Protein AF-U2FCX2-F1 (afdb_monomer)

InterPro domains:
  IPR027417 P-loop containing nucleoside triphosphate hydrolase [G3DSA:3.40.50.300] (175-239)
  IPR027417 P-loop containing nucleoside triphosphate hydrolase [SSF52540] (81-219)

Foldseek 3Di:
DPPPPVVVVVVVVVVVVVVLVVLLVVLVVVVVVLVVVVVPDDDDPVCVVVNPPVSVVSNVVSVVVNVVSVVVVVVVVVVVVVVVVVVVVVVVVVVVVVVVVVVVVVVVVVVVVVPVVPPPDDDDDDPQPPPNVVVVVVVVVVVVVPDDDDPPDDPLNVLVQLQVQCCPPVVDHDDSVVSSVVVVQVVPDVDDDDDDDPPNCPVVSVCSVCVSVVHHDDDDDDDPDDPDPCSVPNDDDPPD

Organism: NCBI:txid1033810

Secondary structure (DSSP, 8-state):
---SHHHHHHHHHHHHHHHHHHHHHHHHHHHHHHHHHHH---S-GGGTTTTTHHHHHHHHHHHHHHHHHHHHHHHHHHHHHHHHHHHHHHHHHHHHHHHHHHHHHHHHHHHHHHHTTSS-----S----TTHHHHHHHHHHHHHHT----TT--HHHHHHHHHHHHHHHH-----HHHHHHHHHHHHH-S------STTSSHHHHHHHHHHHTT-PPP-----S---SHHHHH----TT-

Mean predicted aligned error: 19.25 Å

Sequence (240 aa):
MTKKNGVNMNKKYYRVLILILLLILFSGGLLLTVFFYNVEDSDIDQLKLIKSETIYIIISLSFILLIFLLHILRILLKRKKYIKKQFKFVKKQLKKELKRKKRSLKKGIKIKEEKIEEESSVEEKTNTSRFFMLKEIDKKREELANIEFNDDITLKQMCEDFRNYAAQKLGLNYDIKVIRRFVCGLAVTKILILQGMSGTGKTSLAYAFGEFIDNPTVIVPVQPMWKERTDLIGYYNEFT

Structure (mmCIF, N/CA/C/O backbone):
data_AF-U2FCX2-F1
#
_entry.id   AF-U2FCX2-F1
#
loop_
_atom_site.group_PDB
_atom_site.id
_atom_site.type_symbol
_atom_site.label_atom_id
_atom_site.label_alt_id
_atom_site.label_comp_id
_atom_site.label_asym_id
_atom_site.label_entity_id
_atom_site.label_seq_id
_atom_site.pdbx_PDB_ins_code
_atom_site.Cartn_x
_atom_site.Cartn_y
_atom_site.Cartn_z
_atom_site.occupancy
_atom_site.B_iso_or_equiv
_atom_site.auth_seq_id
_atom_site.auth_comp_id
_atom_site.auth_asym_id
_atom_site.auth_atom_id
_atom_site.pdbx_PDB_model_num
ATOM 1 N N . MET A 1 1 ? -13.308 -3.067 -15.038 1.00 37.47 1 MET A N 1
ATOM 2 C CA . MET A 1 1 ? -12.769 -2.447 -16.277 1.00 37.47 1 MET A CA 1
ATOM 3 C C . MET A 1 1 ? -11.290 -2.823 -16.536 1.00 37.47 1 MET A C 1
ATOM 5 O O . MET A 1 1 ? -10.509 -2.003 -16.996 1.00 37.47 1 MET A O 1
ATOM 9 N N . THR A 1 2 ? -10.875 -4.079 -16.302 1.00 37.81 2 THR A N 1
ATOM 10 C CA . THR A 1 2 ? -9.445 -4.460 -16.151 1.00 37.81 2 THR A CA 1
ATOM 11 C C . THR A 1 2 ? -9.030 -5.704 -16.954 1.00 37.81 2 THR A C 1
ATOM 13 O O . THR A 1 2 ? -8.092 -6.410 -16.603 1.00 37.81 2 THR A O 1
ATOM 16 N N . LYS A 1 3 ? -9.673 -5.979 -18.097 1.00 37.53 3 LYS A N 1
ATOM 17 C CA . LYS A 1 3 ? -9.310 -7.122 -18.969 1.00 37.53 3 LYS A CA 1
ATOM 18 C C . LYS A 1 3 ? -8.186 -6.817 -19.981 1.00 37.53 3 LYS A C 1
ATOM 20 O O . LYS A 1 3 ? -7.839 -7.672 -20.792 1.00 37.53 3 LYS A O 1
ATOM 25 N N . LYS A 1 4 ? -7.616 -5.602 -19.975 1.00 37.34 4 LYS A N 1
ATOM 26 C CA . LYS A 1 4 ? -6.807 -5.081 -21.099 1.00 37.34 4 LYS A CA 1
ATOM 27 C C . LYS A 1 4 ? -5.297 -5.367 -21.019 1.00 37.34 4 LYS A C 1
ATOM 29 O O . LYS A 1 4 ? -4.642 -5.379 -22.058 1.00 37.34 4 LYS A O 1
ATOM 34 N N . ASN A 1 5 ? -4.736 -5.672 -19.844 1.00 41.09 5 ASN A N 1
ATOM 35 C CA . ASN A 1 5 ? -3.270 -5.672 -19.673 1.00 41.09 5 ASN A CA 1
ATOM 36 C C . ASN A 1 5 ? -2.584 -7.019 -19.977 1.00 41.09 5 ASN A C 1
ATOM 38 O O . ASN A 1 5 ? -1.477 -7.027 -20.515 1.00 41.09 5 ASN A O 1
ATOM 42 N N . GLY A 1 6 ? -3.253 -8.159 -19.760 1.00 39.00 6 GLY A N 1
ATOM 43 C CA . GLY A 1 6 ? -2.713 -9.481 -20.126 1.00 39.00 6 GLY A CA 1
ATOM 44 C C . GLY A 1 6 ? -2.683 -9.739 -21.640 1.00 39.00 6 GLY A C 1
ATOM 45 O O . GLY A 1 6 ? -1.772 -10.386 -22.156 1.00 39.00 6 GLY A O 1
ATOM 46 N N . VAL A 1 7 ? -3.639 -9.164 -22.379 1.00 42.31 7 VAL A N 1
ATOM 47 C CA . VAL A 1 7 ? -3.682 -9.223 -23.851 1.00 42.31 7 VAL A CA 1
ATOM 48 C C . VAL A 1 7 ? -2.566 -8.366 -24.464 1.00 42.31 7 VAL A C 1
ATOM 50 O O . VAL A 1 7 ? -2.010 -8.719 -25.505 1.00 42.31 7 VAL A O 1
ATOM 53 N N . ASN A 1 8 ? -2.178 -7.275 -23.797 1.00 45.44 8 ASN A N 1
ATOM 54 C CA . ASN A 1 8 ? -1.244 -6.292 -24.343 1.00 45.44 8 ASN A CA 1
ATOM 55 C C . ASN A 1 8 ? 0.204 -6.814 -24.430 1.00 45.44 8 ASN A C 1
ATOM 57 O O . ASN A 1 8 ? 0.913 -6.512 -25.388 1.00 45.44 8 ASN A O 1
ATOM 61 N N . MET A 1 9 ? 0.627 -7.675 -23.495 1.00 47.47 9 MET A N 1
ATOM 62 C CA . MET A 1 9 ? 1.965 -8.292 -23.508 1.00 47.47 9 MET A CA 1
ATOM 63 C C . MET A 1 9 ? 2.150 -9.280 -24.670 1.00 47.47 9 MET A C 1
ATOM 65 O O . MET A 1 9 ? 3.173 -9.244 -25.356 1.00 47.47 9 MET A O 1
ATOM 69 N N . ASN A 1 10 ? 1.139 -10.109 -24.956 1.00 56.31 10 ASN A N 1
ATOM 70 C CA . ASN A 1 10 ? 1.153 -10.994 -26.127 1.00 56.31 10 ASN A CA 1
ATOM 71 C C . ASN A 1 10 ? 1.099 -10.196 -27.436 1.00 56.31 10 ASN A C 1
ATOM 73 O O . ASN A 1 10 ? 1.782 -10.548 -28.397 1.00 56.31 10 ASN A O 1
ATOM 77 N N . LYS A 1 11 ? 0.349 -9.086 -27.459 1.00 59.28 11 LYS A N 1
ATOM 78 C CA . LYS A 1 11 ? 0.257 -8.191 -28.622 1.00 59.28 11 LYS A CA 1
ATOM 79 C C . LYS A 1 11 ? 1.592 -7.493 -28.908 1.00 59.28 11 LYS A C 1
ATOM 81 O O . LYS A 1 11 ? 2.007 -7.433 -30.061 1.00 59.28 11 LYS A O 1
ATOM 86 N N . LYS A 1 12 ? 2.302 -7.034 -27.868 1.00 64.75 12 LYS A N 1
ATOM 87 C CA . LYS A 1 12 ? 3.639 -6.424 -27.988 1.00 64.75 12 LYS A CA 1
ATOM 88 C C . LYS A 1 12 ? 4.666 -7.420 -28.530 1.00 64.75 12 LYS A C 1
ATOM 90 O O . LYS A 1 12 ? 5.426 -7.081 -29.427 1.00 64.75 12 LYS A O 1
ATOM 95 N N . TYR A 1 13 ? 4.641 -8.660 -28.050 1.00 66.50 13 TYR A N 1
ATOM 96 C CA . TYR A 1 13 ? 5.547 -9.705 -28.524 1.00 66.50 13 TYR A CA 1
ATOM 97 C C . TYR A 1 13 ? 5.269 -10.119 -29.978 1.00 66.50 13 TYR A C 1
ATOM 99 O O . TYR A 1 13 ? 6.201 -10.304 -30.753 1.00 66.50 13 TYR A O 1
ATOM 107 N N . TYR A 1 14 ? 3.995 -10.221 -30.370 1.00 68.75 14 TYR A N 1
ATOM 108 C CA . TYR A 1 14 ? 3.619 -10.551 -31.748 1.00 68.75 14 TYR A CA 1
ATOM 109 C C . TYR A 1 14 ? 4.024 -9.446 -32.733 1.00 68.75 14 TYR A C 1
ATOM 111 O O . TYR A 1 14 ? 4.537 -9.745 -33.804 1.00 68.75 14 TYR A O 1
ATOM 119 N N . ARG A 1 15 ? 3.904 -8.170 -32.332 1.00 71.31 15 ARG A N 1
ATOM 120 C CA . ARG A 1 15 ? 4.415 -7.025 -33.108 1.00 71.31 15 ARG A CA 1
ATOM 121 C C . ARG A 1 15 ? 5.926 -7.100 -33.328 1.00 71.31 15 ARG A C 1
ATOM 123 O O . ARG A 1 15 ? 6.383 -6.885 -34.442 1.00 71.31 15 ARG A O 1
ATOM 130 N N . VAL A 1 16 ? 6.687 -7.454 -32.291 1.00 73.69 16 VAL A N 1
ATOM 131 C CA . VAL A 1 16 ? 8.145 -7.635 -32.404 1.00 73.69 16 VAL A CA 1
ATOM 132 C C . VAL A 1 16 ? 8.486 -8.806 -33.332 1.00 73.69 16 VAL A C 1
ATOM 134 O O . VAL A 1 16 ? 9.396 -8.694 -34.143 1.00 73.69 16 VAL A O 1
ATOM 137 N N . LEU A 1 17 ? 7.737 -9.909 -33.267 1.00 74.38 17 LEU A N 1
ATOM 138 C CA . LEU A 1 17 ? 7.981 -11.081 -34.112 1.00 74.38 17 LEU A CA 1
ATOM 139 C C . LEU A 1 17 ? 7.643 -10.824 -35.591 1.00 74.38 17 LEU A C 1
ATOM 141 O O . LEU A 1 17 ? 8.379 -11.279 -36.459 1.00 74.38 17 L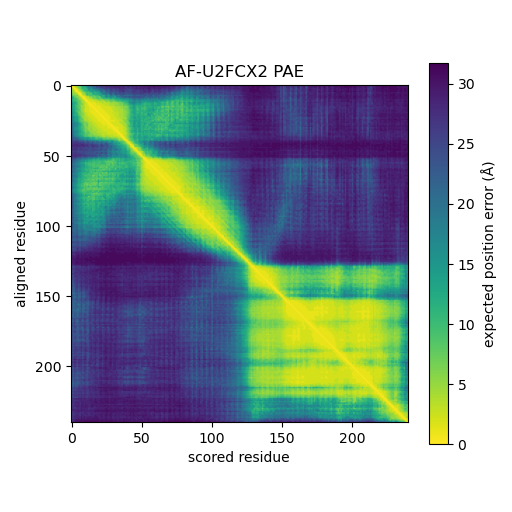EU A O 1
ATOM 145 N N . ILE A 1 18 ? 6.586 -10.052 -35.874 1.00 76.31 18 ILE A N 1
ATOM 146 C CA . ILE A 1 18 ? 6.253 -9.593 -37.232 1.00 76.31 18 ILE A CA 1
ATOM 147 C C . ILE A 1 18 ? 7.346 -8.670 -37.781 1.00 76.31 18 ILE A C 1
ATOM 149 O O . ILE A 1 18 ? 7.772 -8.858 -38.914 1.00 76.31 18 ILE A O 1
ATOM 153 N N . LEU A 1 19 ? 7.836 -7.711 -36.985 1.00 77.06 19 LEU A N 1
ATOM 154 C CA . LEU A 1 19 ? 8.912 -6.804 -37.410 1.00 77.06 19 LEU A CA 1
ATOM 155 C C . LEU A 1 19 ? 10.199 -7.560 -37.754 1.00 77.06 19 LEU A C 1
ATOM 157 O O . LEU A 1 19 ? 10.824 -7.285 -38.771 1.00 77.06 19 LEU A O 1
ATOM 161 N N . ILE A 1 20 ? 10.559 -8.552 -36.939 1.00 76.00 20 ILE A N 1
ATOM 162 C CA . ILE A 1 20 ? 11.706 -9.430 -37.197 1.00 76.00 20 ILE A CA 1
ATOM 163 C C . ILE A 1 20 ? 11.495 -10.214 -38.500 1.00 76.00 20 ILE A C 1
ATOM 165 O O . ILE A 1 20 ? 12.405 -10.283 -39.315 1.00 76.00 20 ILE A O 1
ATOM 169 N N . LEU A 1 21 ? 10.301 -10.763 -38.738 1.00 80.19 21 LEU A N 1
ATOM 170 C CA . LEU A 1 21 ? 9.999 -11.524 -39.955 1.00 80.19 21 LEU A CA 1
ATOM 171 C C . LEU A 1 21 ? 10.023 -10.648 -41.222 1.00 80.19 21 LEU A C 1
ATOM 173 O O . LEU A 1 21 ? 10.526 -11.085 -42.253 1.00 80.19 21 LEU A O 1
ATOM 177 N N . LEU A 1 22 ? 9.553 -9.400 -41.129 1.00 80.69 22 LEU A N 1
ATOM 178 C CA . LEU A 1 22 ? 9.657 -8.409 -42.206 1.00 80.69 22 LEU A CA 1
ATOM 179 C C . LEU A 1 22 ? 11.115 -8.049 -42.515 1.00 80.69 22 LEU A C 1
ATOM 181 O O . LEU A 1 22 ? 11.476 -7.952 -43.683 1.00 80.69 22 LEU A O 1
ATOM 185 N N . LEU A 1 23 ? 11.967 -7.919 -41.492 1.00 78.25 23 LEU A N 1
ATOM 186 C CA . LEU A 1 23 ? 13.400 -7.670 -41.676 1.00 78.25 23 LEU A CA 1
ATOM 187 C C . LEU A 1 23 ? 14.120 -8.853 -42.346 1.00 78.25 23 LEU A C 1
ATOM 189 O O . LEU A 1 23 ? 14.980 -8.623 -43.191 1.00 78.25 23 LEU A O 1
ATOM 193 N N . ILE A 1 24 ? 13.739 -10.104 -42.042 1.00 77.75 24 ILE A N 1
ATOM 194 C CA . ILE A 1 24 ? 14.251 -11.294 -42.758 1.00 77.75 24 ILE A CA 1
ATOM 195 C C . ILE A 1 24 ? 13.872 -11.231 -44.235 1.00 77.75 24 ILE A C 1
ATOM 197 O O . ILE A 1 24 ? 14.728 -11.426 -45.093 1.00 77.75 24 ILE A O 1
ATOM 201 N N . LEU A 1 25 ? 12.594 -10.975 -44.528 1.00 79.75 25 LEU A N 1
ATOM 202 C CA . LEU A 1 25 ? 12.085 -10.938 -45.900 1.00 79.75 25 LEU A CA 1
ATOM 203 C C . LEU A 1 25 ? 12.738 -9.816 -46.712 1.00 79.75 25 LEU A C 1
ATOM 205 O O . LEU A 1 25 ? 13.113 -10.037 -47.857 1.00 79.75 25 LEU A O 1
ATOM 209 N N . PHE A 1 26 ? 12.939 -8.645 -46.105 1.00 80.25 26 PHE A N 1
ATOM 210 C CA . PHE A 1 26 ? 13.619 -7.517 -46.738 1.00 80.25 26 PHE A CA 1
ATOM 211 C C . PHE A 1 26 ? 15.104 -7.813 -47.014 1.00 80.25 26 PHE A C 1
ATOM 213 O O . PHE A 1 26 ? 15.585 -7.589 -48.122 1.00 80.25 26 PHE A O 1
ATOM 220 N N . SER A 1 27 ? 15.813 -8.395 -46.040 1.00 76.25 27 SER A N 1
ATOM 221 C CA . SER A 1 27 ? 17.215 -8.819 -46.188 1.00 76.25 27 SER A CA 1
ATOM 222 C C . SER A 1 27 ? 17.383 -9.907 -47.258 1.00 76.25 27 SER A C 1
ATOM 224 O O . SER A 1 27 ? 18.340 -9.874 -48.030 1.00 76.25 27 SER A O 1
ATOM 226 N N . GLY A 1 28 ? 16.444 -10.857 -47.330 1.00 74.38 28 GLY A N 1
ATOM 227 C CA . GLY A 1 28 ? 16.412 -11.896 -48.362 1.00 74.38 28 GLY A CA 1
ATOM 228 C C . GLY A 1 28 ? 16.071 -11.349 -49.752 1.00 74.38 28 GLY A C 1
ATOM 229 O O . GLY A 1 28 ? 16.655 -11.789 -50.737 1.00 74.38 28 GLY A O 1
ATOM 230 N N . GLY A 1 29 ? 15.185 -10.351 -49.830 1.00 74.88 29 GLY A N 1
ATOM 231 C CA . GLY A 1 29 ? 14.852 -9.643 -51.068 1.00 74.88 29 GLY A CA 1
ATOM 232 C C . GLY A 1 29 ? 16.047 -8.894 -51.658 1.00 74.88 29 GLY A C 1
ATOM 233 O O . GLY A 1 29 ? 16.307 -9.026 -52.848 1.00 74.88 29 GLY A O 1
ATOM 234 N N . LEU A 1 30 ? 16.827 -8.199 -50.822 1.00 74.94 30 LEU A N 1
ATOM 235 C CA . LEU A 1 30 ? 18.074 -7.540 -51.241 1.00 74.94 30 LEU A CA 1
ATOM 236 C C . LEU A 1 30 ? 19.108 -8.532 -51.798 1.00 74.94 30 LEU A C 1
ATOM 238 O O . LEU A 1 30 ? 19.777 -8.250 -52.790 1.00 74.94 30 LEU A O 1
ATOM 242 N N . LEU A 1 31 ? 19.215 -9.717 -51.190 1.00 71.19 31 LEU A N 1
ATOM 243 C CA . LEU A 1 31 ? 20.063 -10.802 -51.696 1.00 71.19 31 LEU A CA 1
ATOM 244 C C . LEU A 1 31 ? 19.590 -11.311 -53.065 1.00 71.19 31 LEU A C 1
ATOM 246 O O . LEU A 1 31 ? 20.413 -11.525 -53.950 1.00 71.19 31 LEU A O 1
ATOM 250 N N . LEU A 1 32 ? 18.277 -11.458 -53.256 1.00 73.06 32 LEU A N 1
ATOM 251 C CA . LEU A 1 32 ? 17.676 -11.864 -54.529 1.00 73.06 32 LEU A CA 1
ATOM 252 C C . LEU A 1 32 ? 17.893 -10.824 -55.631 1.00 73.06 32 LEU A C 1
ATOM 254 O O . LEU A 1 32 ? 18.260 -11.196 -56.740 1.00 73.06 32 LEU A O 1
ATOM 258 N N . THR A 1 33 ? 17.728 -9.532 -55.338 1.00 70.75 33 THR A N 1
ATOM 259 C CA . THR A 1 33 ? 17.976 -8.466 -56.323 1.00 70.75 33 THR A CA 1
ATOM 260 C C . THR A 1 33 ? 19.439 -8.413 -56.745 1.00 70.75 33 THR A C 1
ATOM 262 O O . THR A 1 33 ? 19.726 -8.245 -57.923 1.00 70.75 33 THR A O 1
ATOM 265 N N . VAL A 1 34 ? 20.369 -8.619 -55.807 1.00 68.88 34 VAL A N 1
ATOM 266 C CA . VAL A 1 34 ? 21.802 -8.711 -56.119 1.00 68.88 34 VAL A CA 1
ATOM 267 C C . VAL A 1 34 ? 22.102 -9.971 -56.933 1.00 68.88 34 VAL A C 1
ATOM 269 O O . VAL A 1 34 ? 22.896 -9.919 -57.864 1.00 68.88 34 VAL A O 1
ATOM 272 N N . PHE A 1 35 ? 21.455 -11.098 -56.629 1.00 67.94 35 PHE A N 1
ATOM 273 C CA . PHE A 1 35 ? 21.615 -12.337 -57.388 1.00 67.94 35 PHE A CA 1
ATOM 274 C C . PHE A 1 35 ? 21.125 -12.196 -58.837 1.00 67.94 35 PHE A C 1
ATOM 276 O O . PHE A 1 35 ? 21.872 -12.517 -59.752 1.00 67.94 35 PHE A O 1
ATOM 283 N N . PHE A 1 36 ? 19.926 -11.647 -59.062 1.00 67.00 36 PHE A N 1
ATOM 284 C CA . PHE A 1 36 ? 19.407 -11.387 -60.412 1.00 67.00 36 PHE A CA 1
ATOM 285 C C . PHE A 1 36 ? 20.248 -10.357 -61.176 1.00 67.00 36 PHE A C 1
ATOM 287 O O . PHE A 1 36 ? 20.521 -10.559 -62.354 1.00 67.00 36 PHE A O 1
ATOM 294 N N . TYR A 1 37 ? 20.758 -9.323 -60.500 1.00 65.69 37 TYR A N 1
ATOM 295 C CA . TYR A 1 37 ? 21.680 -8.357 -61.108 1.00 65.69 37 TYR A CA 1
ATOM 296 C C . TYR A 1 37 ? 23.015 -8.984 -61.553 1.00 65.69 37 TYR A C 1
ATOM 298 O O . TYR A 1 37 ? 23.650 -8.477 -62.469 1.00 65.69 37 TYR A O 1
ATOM 306 N N . ASN A 1 38 ? 23.444 -10.090 -60.932 1.00 62.31 38 ASN A N 1
ATOM 307 C CA . ASN A 1 38 ? 24.609 -10.860 -61.386 1.00 62.31 38 ASN A CA 1
ATOM 308 C C . ASN A 1 38 ? 24.286 -11.827 -62.543 1.00 62.31 38 ASN A C 1
ATOM 310 O O . ASN A 1 38 ? 25.208 -12.300 -63.198 1.00 62.31 38 ASN A O 1
ATOM 314 N N . VAL A 1 39 ? 23.010 -12.155 -62.777 1.00 64.94 39 VAL A N 1
ATOM 315 C CA . VAL A 1 39 ? 22.565 -13.053 -63.861 1.00 64.94 39 VAL A CA 1
ATOM 316 C C . VAL A 1 39 ? 22.293 -12.279 -65.156 1.00 64.94 39 VAL A C 1
ATOM 318 O O . VAL A 1 39 ? 22.486 -12.817 -66.242 1.00 64.94 39 VAL A O 1
ATOM 321 N N . GLU A 1 40 ? 21.879 -11.018 -65.052 1.00 60.16 40 GLU A N 1
ATOM 322 C CA . GLU A 1 40 ? 21.491 -10.159 -66.175 1.00 60.16 40 GLU A CA 1
ATOM 323 C C . GLU A 1 40 ? 22.642 -9.215 -66.565 1.00 60.16 40 GLU A C 1
ATOM 325 O O . GLU A 1 40 ? 22.555 -7.993 -66.460 1.00 60.16 40 GLU A O 1
ATOM 330 N N . ASP A 1 41 ? 23.776 -9.800 -66.960 1.00 58.78 41 ASP A N 1
ATOM 331 C CA . ASP A 1 41 ? 24.909 -9.053 -67.511 1.00 58.78 41 ASP A CA 1
ATOM 332 C C . ASP A 1 41 ? 24.685 -8.836 -69.017 1.00 58.78 41 ASP A C 1
ATOM 334 O O . ASP A 1 41 ? 25.049 -9.663 -69.851 1.00 58.78 41 ASP A O 1
ATOM 338 N N . SER A 1 42 ? 24.051 -7.714 -69.365 1.00 53.41 42 SER A N 1
ATOM 339 C CA . SER A 1 42 ? 24.125 -7.132 -70.709 1.00 53.41 42 SER A CA 1
ATOM 340 C C . SER A 1 42 ? 24.376 -5.620 -70.614 1.00 53.41 42 SER A C 1
ATOM 342 O O . SER A 1 42 ? 23.483 -4.842 -70.280 1.00 53.41 42 SER A O 1
ATOM 344 N N . ASP A 1 43 ? 25.624 -5.243 -70.905 1.00 55.75 43 ASP A N 1
ATOM 345 C CA . ASP A 1 43 ? 26.061 -3.977 -71.513 1.00 55.75 43 ASP A CA 1
ATOM 346 C C . ASP A 1 43 ? 25.881 -2.646 -70.758 1.00 55.75 43 ASP A C 1
ATOM 348 O O . ASP A 1 43 ? 25.304 -1.698 -71.288 1.00 55.75 43 ASP A O 1
ATOM 352 N N . ILE A 1 44 ? 26.486 -2.489 -69.567 1.00 57.00 44 ILE A N 1
ATOM 353 C CA . ILE A 1 44 ? 26.813 -1.142 -69.037 1.00 57.00 44 ILE A CA 1
ATOM 354 C C . ILE A 1 44 ? 28.217 -1.122 -68.397 1.00 57.00 44 ILE A C 1
ATOM 356 O O . ILE A 1 44 ? 28.411 -1.535 -67.248 1.00 57.00 44 ILE A O 1
ATOM 360 N N . ASP A 1 45 ? 29.204 -0.604 -69.139 1.00 56.53 45 ASP A N 1
ATOM 361 C CA . ASP A 1 45 ? 30.642 -0.672 -68.817 1.00 56.53 45 ASP A CA 1
ATOM 362 C C . ASP A 1 45 ? 31.121 0.256 -67.682 1.00 56.53 45 ASP A C 1
ATOM 364 O O . ASP A 1 45 ? 32.132 -0.033 -67.043 1.00 56.53 45 ASP A O 1
ATOM 368 N N . GLN A 1 46 ? 30.399 1.328 -67.337 1.00 54.50 46 GLN A N 1
ATOM 369 C CA . GLN A 1 46 ? 30.857 2.284 -66.308 1.00 54.50 46 GLN A CA 1
ATOM 370 C C . GLN A 1 46 ? 30.696 1.792 -64.853 1.00 54.50 46 GLN A C 1
ATOM 372 O O . GLN A 1 46 ? 31.259 2.384 -63.936 1.00 54.50 46 GLN A O 1
ATOM 377 N N . LEU A 1 47 ? 29.982 0.684 -64.621 1.00 53.34 47 LEU A N 1
ATOM 378 C CA . LEU A 1 47 ? 29.790 0.088 -63.288 1.00 53.34 47 LEU A CA 1
ATOM 379 C C . LEU A 1 47 ? 30.693 -1.131 -63.014 1.00 53.34 47 LEU A C 1
ATOM 381 O O . LEU A 1 47 ? 30.716 -1.619 -61.885 1.00 53.34 47 LEU A O 1
ATOM 385 N N . LYS A 1 48 ? 31.460 -1.626 -63.999 1.00 53.50 48 LYS A N 1
ATOM 386 C CA . LYS A 1 48 ? 32.295 -2.847 -63.883 1.00 53.50 48 LYS A CA 1
ATOM 387 C C . LYS A 1 48 ? 33.355 -2.782 -62.778 1.00 53.50 48 LYS A C 1
ATOM 389 O O . LYS A 1 48 ? 33.654 -3.809 -62.177 1.00 53.50 48 LYS A O 1
ATOM 394 N N . LEU A 1 49 ? 33.876 -1.594 -62.463 1.00 47.78 49 LEU A N 1
ATOM 395 C CA . LEU A 1 49 ? 34.980 -1.439 -61.507 1.00 47.78 49 LEU A CA 1
ATOM 396 C C . LEU A 1 49 ? 34.550 -1.533 -60.028 1.00 47.78 49 LEU A C 1
ATOM 398 O O . LEU A 1 49 ? 35.350 -1.907 -59.180 1.00 47.78 49 LEU A O 1
ATOM 402 N N . ILE A 1 50 ? 33.287 -1.221 -59.710 1.00 55.53 50 ILE A N 1
ATOM 403 C CA . ILE A 1 50 ? 32.746 -1.265 -58.334 1.00 55.53 50 ILE A CA 1
ATOM 404 C C . ILE A 1 50 ? 32.093 -2.636 -58.043 1.00 55.53 50 ILE A C 1
ATOM 406 O O . ILE A 1 50 ? 31.880 -3.006 -56.888 1.00 55.53 50 ILE A O 1
ATOM 410 N N . LYS A 1 51 ? 31.805 -3.414 -59.096 1.00 60.38 51 LYS A N 1
ATOM 411 C CA . LYS A 1 51 ? 30.884 -4.563 -59.105 1.00 60.38 51 LYS A CA 1
ATOM 412 C C . LYS A 1 51 ? 31.388 -5.846 -58.428 1.00 60.38 51 LYS A C 1
ATOM 414 O O . LYS A 1 51 ? 30.557 -6.616 -57.983 1.00 60.38 51 LYS A O 1
ATOM 419 N N . SER A 1 52 ? 32.688 -6.124 -58.326 1.00 63.22 52 SER A N 1
ATOM 420 C CA . SER A 1 52 ? 33.129 -7.442 -57.820 1.00 63.22 52 SER A CA 1
ATOM 421 C C . SER A 1 52 ? 33.192 -7.492 -56.289 1.00 63.22 52 SER A C 1
ATOM 423 O O . SER A 1 52 ? 32.362 -8.120 -55.635 1.00 63.22 52 SER A O 1
ATOM 425 N N . GLU A 1 53 ? 34.146 -6.784 -55.685 1.00 68.56 53 GLU A N 1
ATOM 426 C CA . GLU A 1 53 ? 34.489 -6.996 -54.273 1.00 68.56 53 GLU A CA 1
ATOM 427 C C . GLU A 1 53 ? 33.425 -6.458 -53.307 1.00 68.56 53 GLU A C 1
ATOM 429 O O . GLU A 1 53 ? 33.128 -7.081 -52.285 1.00 68.56 53 GLU A O 1
ATOM 434 N N . THR A 1 54 ? 32.784 -5.335 -53.648 1.00 71.94 54 THR A N 1
ATOM 435 C CA . THR A 1 54 ? 31.751 -4.729 -52.792 1.00 71.94 54 THR A CA 1
ATOM 436 C C . THR A 1 54 ? 30.478 -5.576 -52.718 1.00 71.94 54 THR A C 1
ATOM 438 O O . THR A 1 54 ? 29.848 -5.650 -51.660 1.00 71.94 54 THR A O 1
ATOM 441 N N . ILE A 1 55 ? 30.137 -6.289 -53.796 1.00 71.94 55 ILE A N 1
ATOM 442 C CA . ILE A 1 55 ? 28.979 -7.186 -53.848 1.00 71.94 55 ILE A CA 1
ATOM 443 C C . ILE A 1 55 ? 29.172 -8.370 -52.895 1.00 71.94 55 ILE A C 1
ATOM 445 O O . ILE A 1 55 ? 28.270 -8.679 -52.111 1.00 71.94 55 ILE A O 1
ATOM 449 N N . TYR A 1 56 ? 30.359 -8.985 -52.877 1.00 74.75 56 TYR A N 1
ATOM 450 C CA . TYR A 1 56 ? 30.654 -10.082 -51.950 1.00 74.75 56 TYR A CA 1
ATOM 451 C C . TYR A 1 56 ? 30.600 -9.639 -50.482 1.00 74.75 56 TYR A C 1
ATOM 453 O O . TYR A 1 56 ? 30.095 -10.380 -49.633 1.00 74.75 56 TYR A O 1
ATOM 461 N N . ILE A 1 57 ? 31.044 -8.416 -50.176 1.00 77.81 57 ILE A N 1
ATOM 462 C CA . ILE A 1 57 ? 30.965 -7.851 -48.820 1.00 77.81 57 ILE A CA 1
ATOM 463 C C . ILE A 1 57 ? 29.503 -7.686 -48.385 1.00 77.81 57 ILE A C 1
ATOM 465 O O . ILE A 1 57 ? 29.143 -8.096 -47.281 1.00 77.81 57 ILE A O 1
ATOM 469 N N . ILE A 1 58 ? 28.639 -7.149 -49.252 1.00 76.94 58 ILE A N 1
ATOM 470 C CA . ILE A 1 58 ? 27.210 -6.946 -48.953 1.00 76.94 58 ILE A CA 1
ATOM 471 C C . ILE A 1 58 ? 26.491 -8.288 -48.748 1.00 76.94 58 ILE A C 1
ATOM 473 O O . ILE A 1 58 ? 25.707 -8.434 -47.805 1.00 76.94 58 ILE A O 1
ATOM 477 N N . ILE A 1 59 ? 26.791 -9.288 -49.582 1.00 76.50 59 ILE A N 1
ATOM 478 C CA . ILE A 1 59 ? 26.245 -10.648 -49.461 1.00 76.50 59 ILE A CA 1
ATOM 479 C C . ILE A 1 59 ? 26.654 -11.274 -48.123 1.00 76.50 59 ILE A C 1
ATOM 481 O O . ILE A 1 59 ? 25.800 -11.777 -47.388 1.00 76.50 59 ILE A O 1
ATOM 485 N N . SER A 1 60 ? 27.941 -11.193 -47.775 1.00 78.19 60 SER A N 1
ATOM 486 C CA . SER A 1 60 ? 28.474 -11.711 -46.511 1.00 78.19 60 SER A CA 1
ATOM 487 C C . SER A 1 60 ? 27.817 -11.039 -45.297 1.00 78.19 60 SER A C 1
ATOM 489 O O . SER A 1 60 ? 27.365 -11.716 -44.370 1.00 78.19 60 SER A O 1
ATOM 491 N N . LEU A 1 61 ? 27.658 -9.712 -45.329 1.00 81.56 61 LEU A N 1
ATOM 492 C CA . LEU A 1 61 ? 27.051 -8.944 -44.241 1.00 81.56 61 LEU A CA 1
ATOM 493 C C . LEU A 1 61 ? 25.560 -9.278 -44.048 1.00 81.56 61 LEU A C 1
ATOM 495 O O . LEU A 1 61 ? 25.096 -9.432 -42.916 1.00 81.56 61 LEU A O 1
ATOM 499 N N . SER A 1 62 ? 24.820 -9.452 -45.149 1.00 78.94 62 SER A N 1
ATOM 500 C CA . SER A 1 62 ? 23.411 -9.874 -45.139 1.00 78.94 62 SER A CA 1
ATOM 501 C C . SER A 1 62 ? 23.251 -11.293 -44.576 1.00 78.94 62 SER A C 1
ATOM 503 O O . SER A 1 62 ? 22.360 -11.562 -43.764 1.00 78.94 62 SER A O 1
ATOM 505 N N . PHE A 1 63 ? 24.175 -12.196 -44.913 1.00 80.25 63 PHE A N 1
ATOM 506 C CA . PHE A 1 63 ? 24.189 -13.558 -44.382 1.00 80.25 63 PHE A CA 1
ATOM 507 C C . PHE A 1 63 ? 24.477 -13.598 -42.869 1.00 80.25 63 PHE A C 1
ATOM 509 O O . PHE A 1 63 ? 23.793 -14.301 -42.119 1.00 80.25 63 PHE A O 1
ATOM 516 N N . ILE A 1 64 ? 25.427 -12.787 -42.389 1.00 84.31 64 ILE A N 1
ATOM 517 C CA . ILE A 1 64 ? 25.735 -12.640 -40.955 1.00 84.31 64 ILE A CA 1
ATOM 518 C C . ILE A 1 64 ? 24.521 -12.095 -40.188 1.00 84.31 64 ILE A C 1
ATOM 520 O O . ILE A 1 64 ? 24.167 -12.620 -39.125 1.00 84.31 64 ILE A O 1
ATOM 524 N N . LEU A 1 65 ? 23.840 -11.085 -40.741 1.00 80.81 65 LEU A N 1
ATOM 525 C CA . LEU A 1 65 ? 22.630 -10.511 -40.152 1.00 80.81 65 LEU A CA 1
ATOM 526 C C . LEU A 1 65 ? 21.509 -11.557 -40.028 1.00 80.81 65 LEU A C 1
ATOM 528 O O . LEU A 1 65 ? 20.851 -11.640 -38.987 1.00 80.81 65 LEU A O 1
ATOM 532 N N . LEU A 1 66 ? 21.330 -12.404 -41.047 1.00 81.88 66 LEU A N 1
ATOM 533 C CA . LEU A 1 66 ? 20.344 -13.485 -41.042 1.00 81.88 66 LEU A CA 1
ATOM 534 C C . LEU A 1 66 ? 20.613 -14.499 -39.918 1.00 81.88 66 LEU A C 1
ATOM 536 O O . LEU A 1 66 ? 19.699 -14.859 -39.168 1.00 81.88 66 LEU A O 1
ATOM 540 N N . ILE A 1 67 ? 21.869 -14.929 -39.755 1.00 85.19 67 ILE A N 1
ATOM 541 C CA . ILE A 1 67 ? 22.273 -15.862 -38.691 1.00 85.19 67 ILE A CA 1
ATOM 542 C C . ILE A 1 67 ? 22.003 -15.255 -37.309 1.00 85.19 67 ILE A C 1
ATOM 544 O O . ILE A 1 67 ? 21.437 -15.923 -36.433 1.00 85.19 67 ILE A O 1
ATOM 548 N N . PHE A 1 68 ? 22.363 -13.985 -37.111 1.00 84.94 68 PHE A N 1
ATOM 549 C CA . PHE A 1 68 ? 22.139 -13.271 -35.855 1.00 84.94 68 PHE A CA 1
ATOM 550 C C . PHE A 1 68 ? 20.647 -13.196 -35.501 1.00 84.94 68 PHE A C 1
ATOM 552 O O . PHE A 1 68 ? 20.235 -13.475 -34.369 1.00 84.94 68 PHE A O 1
ATOM 559 N N . LEU A 1 69 ? 19.807 -12.909 -36.492 1.00 80.88 69 LEU A N 1
ATOM 560 C CA . LEU A 1 69 ? 18.371 -12.798 -36.301 1.00 80.88 69 LEU A CA 1
ATOM 561 C C . LEU A 1 69 ? 17.710 -14.159 -35.995 1.00 80.88 69 LEU A C 1
ATOM 563 O O . LEU A 1 69 ? 16.842 -14.252 -35.118 1.00 80.88 69 LEU A O 1
ATOM 567 N N . LEU A 1 70 ? 18.176 -15.244 -36.628 1.00 84.31 70 LEU A N 1
ATOM 568 C CA . LEU A 1 70 ? 17.773 -16.618 -36.298 1.00 84.31 70 LEU A CA 1
ATOM 569 C C . LEU A 1 70 ? 18.172 -17.008 -34.865 1.00 84.31 70 LEU A C 1
ATOM 571 O O . LEU A 1 70 ? 17.416 -17.700 -34.170 1.00 84.31 70 LEU A O 1
ATOM 575 N N . HIS A 1 71 ? 19.331 -16.547 -34.389 1.00 88.12 71 HIS A N 1
ATOM 576 C CA . HIS A 1 71 ? 19.776 -16.769 -33.014 1.00 88.12 71 HIS A CA 1
ATOM 577 C C . HIS A 1 71 ? 18.848 -16.082 -31.998 1.00 88.12 71 HIS A C 1
ATOM 579 O O . HIS A 1 71 ? 18.380 -16.721 -31.048 1.00 88.12 71 HIS A O 1
ATOM 585 N N . ILE A 1 72 ? 18.494 -14.815 -32.240 1.00 80.75 72 ILE A N 1
ATOM 586 C CA . ILE A 1 72 ? 17.525 -14.069 -31.422 1.00 80.75 72 ILE A CA 1
ATOM 587 C C . ILE A 1 72 ? 16.168 -14.784 -31.404 1.00 80.75 72 ILE A C 1
ATOM 589 O O . ILE A 1 72 ? 15.574 -14.972 -30.336 1.00 80.75 72 ILE A O 1
ATOM 593 N N . LEU A 1 73 ? 15.696 -15.260 -32.560 1.00 82.06 73 LEU A N 1
ATOM 594 C CA . LEU A 1 73 ? 14.438 -15.997 -32.660 1.00 82.06 73 LEU A CA 1
ATOM 595 C C . LEU A 1 73 ? 14.459 -17.277 -31.803 1.00 82.06 73 LEU A C 1
ATOM 597 O O . LEU A 1 73 ? 13.502 -17.554 -31.073 1.00 82.06 73 LEU A O 1
ATOM 601 N N . ARG A 1 74 ? 15.569 -18.031 -31.810 1.00 84.25 74 ARG A N 1
ATOM 602 C CA . ARG A 1 74 ? 15.743 -19.221 -30.954 1.00 84.25 74 ARG A CA 1
ATOM 603 C C . ARG A 1 74 ? 15.650 -18.880 -29.464 1.00 84.25 74 ARG A C 1
ATOM 605 O O . ARG A 1 74 ? 14.974 -19.602 -28.724 1.00 84.25 74 ARG A O 1
ATOM 612 N N . ILE A 1 75 ? 16.283 -17.795 -29.013 1.00 82.06 75 ILE A N 1
ATOM 613 C CA . ILE A 1 75 ? 16.226 -17.341 -27.610 1.00 82.06 75 ILE A CA 1
ATOM 614 C C . ILE A 1 75 ? 14.786 -16.992 -27.214 1.00 82.06 75 ILE A C 1
ATOM 616 O O . ILE A 1 75 ? 14.278 -17.441 -26.180 1.00 82.06 75 ILE A O 1
ATOM 620 N N . LEU A 1 76 ? 14.095 -16.239 -28.067 1.00 80.12 76 LEU A N 1
ATOM 621 C CA . LEU A 1 76 ? 12.716 -15.814 -27.853 1.00 80.12 76 LEU A CA 1
ATOM 622 C C . LEU A 1 76 ? 11.756 -17.014 -27.739 1.00 80.12 76 LEU A C 1
ATOM 624 O O . LEU A 1 76 ? 10.937 -17.069 -26.812 1.00 80.12 76 LEU A O 1
ATOM 628 N N . LEU A 1 77 ? 11.908 -18.026 -28.598 1.00 79.44 77 LEU A N 1
ATOM 629 C CA . LEU A 1 77 ? 11.115 -19.259 -28.549 1.00 79.44 77 LEU A CA 1
ATOM 630 C C . LEU A 1 77 ? 11.409 -20.110 -27.301 1.00 79.44 77 LEU A C 1
ATOM 632 O O . LEU A 1 77 ? 10.477 -20.663 -26.703 1.00 79.44 77 LEU A O 1
ATOM 636 N N . LYS A 1 78 ? 12.675 -20.192 -26.858 1.00 80.75 78 LYS A N 1
ATOM 637 C CA . LYS A 1 78 ? 13.041 -20.859 -25.591 1.00 80.75 78 LYS A CA 1
ATOM 638 C C . LYS A 1 78 ? 12.345 -20.197 -24.400 1.00 80.75 78 LYS A C 1
ATOM 640 O O . LYS A 1 78 ? 11.736 -20.894 -23.584 1.00 80.75 78 LYS A O 1
ATOM 645 N N . ARG A 1 79 ? 12.338 -18.860 -24.346 1.00 75.94 79 ARG A N 1
ATOM 646 C CA . ARG A 1 79 ? 11.652 -18.090 -23.295 1.00 75.94 79 ARG A CA 1
ATOM 647 C C . ARG A 1 79 ? 10.148 -18.399 -23.247 1.00 75.94 79 ARG A C 1
ATOM 649 O O . ARG A 1 79 ? 9.601 -18.598 -22.163 1.00 75.94 79 ARG A O 1
ATOM 656 N N . LYS A 1 80 ? 9.486 -18.555 -24.403 1.00 73.00 80 LYS A N 1
ATOM 657 C CA . LYS A 1 80 ? 8.065 -18.958 -24.494 1.00 73.00 80 LYS A CA 1
ATOM 658 C C . LYS A 1 80 ? 7.805 -20.349 -23.902 1.00 73.00 80 LYS A C 1
ATOM 660 O O . LYS A 1 80 ? 6.839 -20.527 -23.156 1.00 73.00 80 LYS A O 1
ATOM 665 N N . LYS A 1 81 ? 8.658 -21.338 -24.204 1.00 74.38 81 LYS A N 1
ATOM 666 C CA . LYS A 1 81 ? 8.539 -22.699 -23.639 1.00 74.38 81 LYS A CA 1
ATOM 667 C C . LYS A 1 81 ? 8.690 -22.689 -22.114 1.00 74.38 81 LYS A C 1
ATOM 669 O O . LYS A 1 81 ? 7.916 -23.359 -21.430 1.00 74.38 81 LYS A O 1
ATOM 674 N N . TYR A 1 82 ? 9.622 -21.891 -21.592 1.00 74.56 82 TYR A N 1
ATOM 675 C CA . TYR A 1 82 ? 9.844 -21.747 -20.153 1.00 74.56 82 TYR A CA 1
ATOM 676 C C . TYR A 1 82 ? 8.611 -21.178 -19.432 1.00 74.56 82 TYR A C 1
ATOM 678 O O . TYR A 1 82 ? 8.116 -21.779 -18.478 1.00 74.56 82 TYR A O 1
ATOM 686 N N . ILE A 1 83 ? 8.039 -20.088 -19.957 1.00 71.06 83 ILE A N 1
ATOM 687 C CA . ILE A 1 83 ? 6.829 -19.458 -19.401 1.00 71.06 83 ILE A CA 1
ATOM 688 C C . ILE A 1 83 ? 5.637 -20.427 -19.433 1.00 71.06 83 ILE A C 1
ATOM 690 O O . ILE A 1 83 ? 4.920 -20.565 -18.443 1.00 71.06 83 ILE A O 1
ATOM 694 N N . LYS A 1 84 ? 5.443 -21.170 -20.533 1.00 72.06 84 LYS A N 1
ATOM 695 C CA . LYS A 1 84 ? 4.348 -22.151 -20.650 1.00 72.06 84 LYS A CA 1
ATOM 696 C C . LYS A 1 84 ? 4.477 -23.293 -19.629 1.00 72.06 84 LYS A C 1
ATOM 698 O O . LYS A 1 84 ? 3.463 -23.759 -19.107 1.00 72.06 84 LYS A O 1
ATOM 703 N N . LYS A 1 85 ? 5.706 -23.736 -19.328 1.00 74.19 85 LYS A N 1
ATOM 704 C CA . LYS A 1 85 ? 5.986 -24.779 -18.324 1.00 74.19 85 LYS A CA 1
ATOM 705 C C . LYS A 1 85 ? 5.680 -24.288 -16.904 1.00 74.19 85 LYS A C 1
ATOM 707 O O . LYS A 1 85 ? 4.966 -24.979 -16.180 1.00 74.19 85 LYS A O 1
ATOM 712 N N . GLN A 1 86 ? 6.140 -23.085 -16.559 1.00 76.75 86 GLN A N 1
ATOM 713 C CA . GLN A 1 86 ? 5.817 -22.394 -15.303 1.00 76.75 86 GLN A CA 1
ATOM 714 C C . GLN A 1 86 ? 4.296 -22.264 -15.106 1.00 76.75 86 GLN A C 1
ATOM 716 O O . GLN A 1 86 ? 3.753 -22.709 -14.097 1.00 76.75 86 GLN A O 1
ATOM 721 N N . PHE A 1 87 ? 3.574 -21.792 -16.126 1.00 70.38 87 PHE A N 1
ATOM 722 C CA . PHE A 1 87 ? 2.120 -21.615 -16.057 1.00 70.38 87 PHE A CA 1
ATOM 723 C C . PHE A 1 87 ? 1.354 -22.937 -15.850 1.00 70.38 87 PHE A C 1
ATOM 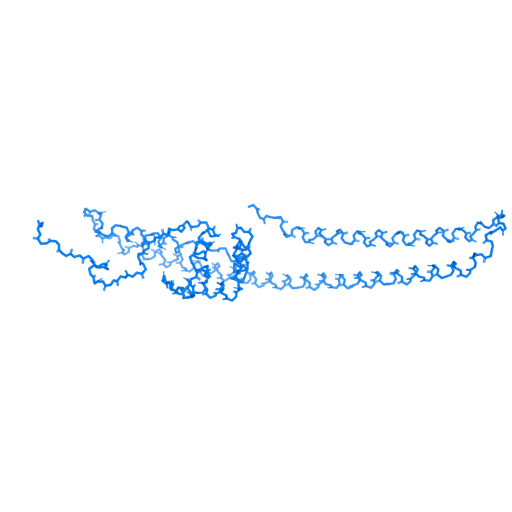725 O O . PHE A 1 87 ? 0.357 -22.988 -15.128 1.00 70.38 87 PHE A O 1
ATOM 732 N N . LYS A 1 88 ? 1.828 -24.044 -16.445 1.00 74.00 88 LYS A N 1
ATOM 733 C CA . LYS A 1 88 ? 1.231 -25.380 -16.262 1.00 74.00 88 LYS A CA 1
ATOM 734 C C . LYS A 1 88 ? 1.389 -25.888 -14.823 1.00 74.00 88 LYS A C 1
ATOM 736 O O . LYS A 1 88 ? 0.472 -26.531 -14.313 1.00 74.00 88 LYS A O 1
ATOM 741 N N . PHE A 1 89 ? 2.526 -25.605 -14.184 1.00 74.38 89 PHE A N 1
ATOM 742 C CA . PHE A 1 89 ? 2.795 -25.993 -12.797 1.00 74.38 89 PHE A CA 1
ATOM 743 C C . PHE A 1 89 ? 1.886 -25.240 -11.818 1.00 74.38 89 PHE A C 1
ATOM 745 O O . PHE A 1 89 ? 1.172 -25.874 -11.040 1.00 74.38 89 PHE A O 1
ATOM 752 N N . VAL A 1 90 ? 1.802 -23.914 -11.962 1.00 73.25 90 VAL A N 1
ATOM 753 C CA . VAL A 1 90 ? 0.922 -23.055 -11.151 1.00 73.25 90 VAL A CA 1
ATOM 754 C C . VAL A 1 90 ? -0.547 -23.471 -11.300 1.00 73.25 90 VAL A C 1
ATOM 756 O O . VAL A 1 90 ? -1.240 -23.692 -10.309 1.00 73.25 90 VAL A O 1
ATOM 759 N N . LYS A 1 91 ? -1.017 -23.718 -12.533 1.00 71.94 91 LYS A N 1
ATOM 760 C CA . LYS A 1 91 ? -2.396 -24.180 -12.786 1.00 71.94 91 LYS A CA 1
ATOM 761 C C . LYS A 1 91 ? -2.711 -25.524 -12.109 1.00 71.94 91 LYS A C 1
ATOM 763 O O . LYS A 1 91 ? -3.854 -25.766 -11.722 1.00 71.94 91 LYS A O 1
ATOM 768 N N . LYS A 1 92 ? -1.717 -26.411 -11.969 1.00 78.56 92 LYS A N 1
ATOM 769 C CA . LYS A 1 92 ? -1.868 -27.710 -11.290 1.00 78.56 92 LYS A CA 1
ATOM 770 C C . LYS A 1 92 ? -1.984 -27.541 -9.771 1.00 78.56 92 LYS A C 1
ATOM 772 O O . LYS A 1 92 ? -2.807 -28.228 -9.167 1.00 78.56 92 LYS A O 1
ATOM 777 N N . GLN A 1 93 ? -1.209 -26.634 -9.174 1.00 80.31 93 GLN A N 1
ATOM 778 C CA . GLN A 1 93 ? -1.300 -26.312 -7.744 1.00 80.31 93 GLN A CA 1
ATOM 779 C C . GLN A 1 93 ? -2.643 -25.654 -7.399 1.00 80.31 93 GLN A C 1
ATOM 781 O O . GLN A 1 93 ? -3.337 -26.147 -6.511 1.00 80.31 93 GLN A O 1
ATOM 786 N N . LEU A 1 94 ? -3.084 -24.674 -8.196 1.00 76.62 94 LEU A N 1
ATOM 787 C CA . LEU A 1 94 ? -4.364 -23.980 -8.007 1.00 76.62 94 LEU A CA 1
ATOM 788 C C . LEU A 1 94 ? -5.563 -24.948 -8.008 1.00 76.62 94 LEU A C 1
ATOM 790 O O . LEU A 1 94 ? -6.444 -24.890 -7.152 1.00 76.62 94 LEU A O 1
ATOM 794 N N . LYS A 1 95 ? -5.570 -25.927 -8.926 1.00 79.44 95 LYS A N 1
ATOM 795 C CA . LYS A 1 95 ? -6.615 -26.967 -8.975 1.00 79.44 95 LYS A CA 1
ATOM 796 C C . LYS A 1 95 ? -6.656 -27.835 -7.709 1.00 79.44 95 LYS A C 1
ATOM 798 O O . LYS A 1 95 ? -7.728 -28.303 -7.325 1.00 79.44 95 LYS A O 1
ATOM 803 N N . LYS A 1 96 ? -5.502 -28.086 -7.080 1.00 80.94 96 LYS A N 1
ATOM 804 C CA . LYS A 1 96 ? -5.390 -28.901 -5.860 1.00 80.94 96 LYS A CA 1
ATOM 805 C C . LYS A 1 96 ? -5.913 -28.140 -4.641 1.00 80.94 96 LYS A C 1
ATOM 807 O O . LYS A 1 96 ? -6.608 -28.737 -3.821 1.00 80.94 96 LYS A O 1
ATOM 812 N N . GLU A 1 97 ? -5.632 -26.844 -4.550 1.00 77.44 97 GLU A N 1
ATOM 813 C CA . GLU A 1 97 ? -6.116 -25.984 -3.463 1.00 77.44 97 GLU A CA 1
ATOM 814 C C . GLU A 1 97 ? -7.617 -25.717 -3.547 1.00 77.44 97 GLU A C 1
ATOM 816 O O . GLU A 1 97 ? -8.315 -25.907 -2.553 1.00 77.44 97 GLU A O 1
ATOM 821 N N . LEU A 1 98 ? -8.156 -25.444 -4.741 1.00 80.44 98 LEU A N 1
ATOM 822 C CA . LEU A 1 98 ? -9.604 -25.301 -4.939 1.00 80.44 98 LEU A CA 1
ATOM 823 C C . LEU A 1 98 ? -10.381 -26.550 -4.492 1.00 80.44 98 LEU A C 1
ATOM 825 O O . LEU A 1 98 ? -11.451 -26.450 -3.892 1.00 80.44 98 LEU A O 1
ATOM 829 N N . LYS A 1 99 ? -9.832 -27.749 -4.730 1.00 78.88 99 LYS A N 1
ATOM 830 C CA . LYS A 1 99 ? -10.441 -29.007 -4.269 1.00 78.88 99 LYS A CA 1
ATOM 831 C C . LYS A 1 99 ? -10.403 -29.155 -2.739 1.00 78.88 99 LYS A C 1
ATOM 833 O O . LYS A 1 99 ? -11.299 -29.784 -2.182 1.00 78.88 99 LYS A O 1
ATOM 838 N N . ARG A 1 100 ? -9.397 -28.588 -2.059 1.00 77.88 100 ARG A N 1
ATOM 839 C CA . ARG A 1 100 ? -9.301 -28.562 -0.587 1.00 77.88 100 ARG A CA 1
ATOM 840 C C . ARG A 1 100 ? -10.272 -27.543 0.018 1.00 77.88 100 ARG A C 1
ATOM 842 O O . ARG A 1 100 ? -11.033 -27.923 0.902 1.00 77.88 100 ARG A O 1
ATOM 849 N N . LYS A 1 101 ? -10.332 -26.322 -0.528 1.00 74.00 101 LYS A N 1
ATOM 850 C CA . LYS A 1 101 ? -11.226 -25.234 -0.077 1.00 74.00 101 LYS A CA 1
ATOM 851 C C . LYS A 1 101 ? -12.712 -25.614 -0.216 1.00 74.00 101 LYS A C 1
ATOM 853 O O . LYS A 1 101 ? -13.498 -25.406 0.700 1.00 74.00 101 LYS A O 1
ATOM 858 N N . LYS A 1 102 ? -13.088 -26.324 -1.292 1.00 73.94 102 LYS A N 1
ATOM 859 C CA . LYS A 1 102 ? -14.450 -26.883 -1.450 1.00 73.94 102 LYS A CA 1
ATOM 860 C C . LYS A 1 102 ? -14.826 -27.932 -0.393 1.00 73.94 102 LYS A C 1
ATOM 862 O O . LYS A 1 102 ? -16.003 -28.081 -0.080 1.00 73.94 102 LYS A O 1
ATOM 867 N N . ARG A 1 103 ? -13.856 -28.679 0.148 1.00 70.25 103 ARG A N 1
ATOM 868 C CA . ARG A 1 103 ? -14.101 -29.675 1.206 1.00 70.25 103 ARG A CA 1
ATOM 869 C C . ARG A 1 103 ? -14.225 -29.026 2.584 1.00 70.25 103 ARG A C 1
ATOM 871 O O . ARG A 1 103 ? -15.047 -29.479 3.371 1.00 70.25 103 ARG A O 1
ATOM 878 N N . SER A 1 104 ? -13.451 -27.975 2.862 1.00 69.12 104 SER A N 1
ATOM 879 C CA . SER A 1 104 ? -13.541 -27.235 4.126 1.00 69.12 104 SER A CA 1
ATOM 880 C C . SER A 1 104 ? -14.819 -26.400 4.221 1.00 69.12 104 SER A C 1
ATOM 882 O O . SER A 1 104 ? -15.459 -26.438 5.265 1.00 69.12 104 SER A O 1
ATOM 884 N N . LEU A 1 105 ? -15.256 -25.741 3.135 1.00 69.56 105 LEU A N 1
ATOM 885 C CA . LEU A 1 105 ? -16.532 -25.004 3.118 1.00 69.56 105 LEU A CA 1
ATOM 886 C C . LEU A 1 105 ? -17.729 -25.919 3.414 1.00 69.56 105 LEU A C 1
ATOM 888 O O . LEU A 1 105 ? -18.562 -25.589 4.251 1.00 69.56 105 LEU A O 1
ATOM 892 N N . LYS A 1 106 ? -17.776 -27.112 2.802 1.00 66.94 106 LYS A N 1
ATOM 893 C CA . LYS A 1 106 ? -18.830 -28.106 3.078 1.00 66.94 106 LYS A CA 1
ATOM 894 C C . LYS A 1 106 ? -18.872 -28.557 4.542 1.00 66.94 106 LYS A C 1
ATOM 896 O O . LYS A 1 106 ? -19.933 -28.936 5.019 1.00 66.94 106 LYS A O 1
ATOM 901 N N . LYS A 1 107 ? -17.734 -28.537 5.241 1.00 61.38 107 LYS A N 1
ATOM 902 C CA . LYS A 1 107 ? -17.647 -28.910 6.659 1.00 61.38 107 LYS A CA 1
ATOM 903 C C . LYS A 1 107 ? -18.035 -27.748 7.583 1.00 61.38 107 LYS A C 1
ATOM 905 O O . LYS A 1 107 ? -18.634 -27.995 8.616 1.00 61.38 107 LYS A O 1
ATOM 910 N N . GLY A 1 108 ? -17.733 -26.506 7.195 1.00 57.56 108 GLY A N 1
ATOM 911 C CA . GLY A 1 108 ? -18.083 -25.301 7.958 1.00 57.56 108 GLY A CA 1
ATOM 912 C C . GLY A 1 108 ? -19.571 -24.941 7.918 1.00 57.56 108 GLY A C 1
ATOM 913 O O . GLY A 1 108 ? -20.106 -24.511 8.931 1.00 57.56 108 GLY A O 1
ATOM 914 N N . ILE A 1 109 ? -20.251 -25.171 6.788 1.00 63.06 109 ILE A N 1
ATOM 915 C CA . ILE A 1 109 ? -21.703 -24.933 6.660 1.00 63.06 109 ILE A CA 1
ATOM 916 C C . ILE A 1 109 ? -22.488 -25.840 7.621 1.00 63.06 109 ILE A C 1
ATOM 918 O O . ILE A 1 109 ? -23.363 -25.360 8.329 1.00 63.06 109 ILE A O 1
ATOM 922 N N . LYS A 1 110 ? -22.076 -27.108 7.753 1.00 51.81 110 LYS A N 1
ATOM 923 C CA . LYS A 1 110 ? -22.716 -28.080 8.651 1.00 51.81 110 LYS A CA 1
ATOM 924 C C . LYS A 1 110 ? -22.621 -27.709 10.143 1.00 51.81 110 LYS A C 1
ATOM 926 O O . LYS A 1 110 ? -23.492 -28.070 10.910 1.00 51.81 110 LYS A O 1
ATOM 931 N N . ILE A 1 111 ? -21.575 -26.977 10.540 1.00 56.38 111 ILE A N 1
ATOM 932 C CA . ILE A 1 111 ? -21.347 -26.539 11.932 1.00 56.38 111 ILE A CA 1
ATOM 933 C C . ILE A 1 111 ? -22.096 -25.227 12.237 1.00 56.38 111 ILE A C 1
ATOM 935 O O . ILE A 1 111 ? -22.403 -24.942 13.390 1.00 56.38 111 ILE A O 1
ATOM 939 N N . LYS A 1 112 ? -22.372 -24.401 11.215 1.00 48.91 112 LYS A N 1
ATOM 940 C CA . LYS A 1 112 ? -23.132 -23.150 11.374 1.00 48.91 112 LYS A CA 1
ATOM 941 C C . LYS A 1 112 ? -24.627 -23.411 11.568 1.00 48.91 112 LYS A C 1
ATOM 943 O O . LYS A 1 112 ? -25.238 -22.693 12.344 1.00 48.91 112 LYS A O 1
ATOM 948 N N . GLU A 1 113 ? -25.187 -24.427 10.914 1.00 47.16 113 GLU A N 1
ATOM 949 C CA . GLU A 1 113 ? -26.602 -24.799 11.074 1.00 47.16 113 GLU A CA 1
ATOM 950 C C . GLU A 1 113 ? -26.918 -25.271 12.508 1.00 47.16 113 GLU A C 1
ATOM 952 O O . GLU A 1 113 ? -27.938 -24.874 13.050 1.00 47.16 113 GLU A O 1
ATOM 957 N N . GLU A 1 114 ? -26.000 -25.985 13.173 1.00 47.22 114 GLU A N 1
ATOM 958 C CA . GLU A 1 114 ? -26.178 -26.455 14.563 1.00 47.22 114 GLU A CA 1
ATOM 959 C C . GLU A 1 114 ? -26.100 -25.337 15.623 1.00 47.22 114 GLU A C 1
ATOM 961 O O . GLU A 1 114 ? -26.619 -25.499 16.719 1.00 47.22 114 GLU A O 1
ATOM 966 N N . LYS A 1 115 ? -25.463 -24.195 15.328 1.00 46.56 115 LYS A N 1
ATOM 967 C CA . LYS A 1 115 ? -25.292 -23.095 16.302 1.00 46.56 115 LYS A CA 1
ATOM 968 C C . LYS A 1 115 ? -26.402 -22.048 16.278 1.00 46.56 115 LYS A C 1
ATOM 970 O O . LYS A 1 115 ? -26.542 -21.295 17.232 1.00 46.56 115 LYS A O 1
ATOM 975 N N . ILE A 1 116 ? -27.159 -21.967 15.185 1.00 49.34 116 ILE A N 1
ATOM 976 C CA . ILE A 1 116 ? -28.195 -20.939 15.002 1.00 49.34 116 ILE A CA 1
ATOM 977 C C . ILE A 1 116 ? -29.463 -21.269 15.815 1.00 49.34 116 ILE A C 1
ATOM 979 O O . ILE A 1 116 ? -30.238 -20.367 16.113 1.00 49.34 116 ILE A O 1
ATOM 983 N N . GLU A 1 117 ? -29.651 -22.523 16.238 1.00 45.34 117 GLU A N 1
ATOM 984 C CA . GLU A 1 117 ? -30.807 -22.944 17.046 1.00 45.34 117 GLU A CA 1
ATOM 985 C C . GLU A 1 117 ? -30.691 -22.590 18.546 1.00 45.34 117 GLU A C 1
ATOM 987 O O . GLU A 1 117 ? -31.709 -22.564 19.233 1.00 45.34 117 GLU A O 1
ATOM 992 N N . GLU A 1 118 ? -29.499 -22.264 19.067 1.00 44.72 118 GLU A N 1
ATOM 993 C CA . GLU A 1 118 ? -29.298 -22.021 20.511 1.00 44.72 118 GLU A CA 1
ATOM 994 C C . GLU A 1 118 ? -29.447 -20.547 20.947 1.00 44.72 118 GLU A C 1
ATOM 996 O O . GLU A 1 118 ? -29.706 -20.284 22.119 1.00 44.72 118 GLU A O 1
ATOM 1001 N N . GLU A 1 119 ? -29.326 -19.566 20.044 1.00 43.62 119 GLU A N 1
ATOM 1002 C CA . GLU A 1 119 ? -29.285 -18.132 20.413 1.00 43.62 119 GLU A CA 1
ATOM 1003 C C . GLU A 1 119 ? -30.625 -17.382 20.255 1.00 43.62 119 GLU A C 1
ATOM 1005 O O . GLU A 1 119 ? -30.711 -16.189 20.544 1.00 43.62 119 GLU A O 1
ATOM 1010 N N . SER A 1 120 ? -31.704 -18.044 19.828 1.00 38.09 120 SER A N 1
ATOM 1011 C CA . SER A 1 120 ? -32.987 -17.387 19.524 1.00 38.09 120 SER A CA 1
ATOM 1012 C C . SER A 1 120 ? -33.943 -17.233 20.717 1.00 38.09 120 SER A C 1
ATOM 1014 O O . SER A 1 120 ? -35.158 -17.351 20.552 1.00 38.09 120 SER A O 1
ATOM 1016 N N . SER A 1 121 ? -33.442 -16.952 21.922 1.00 40.62 121 SER A N 1
ATOM 1017 C CA . SER A 1 121 ? -34.307 -16.564 23.043 1.00 40.62 121 SER A CA 1
ATOM 1018 C C . SER A 1 121 ? -33.685 -15.457 23.890 1.00 40.62 121 SER A C 1
ATOM 1020 O O . SER A 1 121 ? -32.590 -15.646 24.411 1.00 40.62 121 SER A O 1
ATOM 1022 N N . VAL A 1 122 ? -34.473 -14.390 24.110 1.00 43.06 122 VAL A N 1
ATOM 1023 C CA . VAL A 1 122 ? -34.228 -13.210 24.975 1.00 43.06 122 VAL A CA 1
ATOM 1024 C C . VAL A 1 122 ? -33.410 -12.121 24.239 1.00 43.06 122 VAL A C 1
ATOM 1026 O O . VAL A 1 122 ? -32.277 -12.353 23.854 1.00 43.06 122 VAL A O 1
ATOM 1029 N N . GLU A 1 123 ? -33.894 -10.916 23.902 1.00 38.72 123 GLU A N 1
ATOM 1030 C CA . GLU A 1 123 ? -34.758 -9.976 24.626 1.00 38.72 123 GLU A CA 1
ATOM 1031 C C . GLU A 1 123 ? -35.268 -8.869 23.664 1.00 38.72 123 GLU A C 1
ATOM 1033 O O . GLU A 1 123 ? -34.486 -8.239 22.948 1.00 38.72 123 GLU A O 1
ATOM 1038 N N . GLU A 1 124 ? -36.573 -8.578 23.684 1.00 47.66 124 GLU A N 1
ATOM 1039 C CA . GLU A 1 124 ? -37.155 -7.332 23.168 1.00 47.66 124 GLU A CA 1
ATOM 1040 C C . GLU A 1 124 ? -37.475 -6.399 24.344 1.00 47.66 124 GLU A C 1
ATOM 1042 O O . GLU A 1 124 ? -38.259 -6.781 25.215 1.00 47.66 124 GLU A O 1
ATOM 1047 N N . LYS A 1 125 ? -36.921 -5.172 24.337 1.00 42.34 125 LYS A N 1
ATOM 1048 C CA . LYS A 1 125 ? -37.589 -3.883 24.653 1.00 42.34 125 LYS A CA 1
ATOM 1049 C C . LYS A 1 125 ? -36.573 -2.719 24.641 1.00 42.34 125 LYS A C 1
ATOM 1051 O O . LYS A 1 125 ? -35.490 -2.810 25.203 1.00 42.34 125 LYS A O 1
ATOM 1056 N N . THR A 1 126 ? -36.940 -1.635 23.943 1.00 46.31 126 THR A N 1
ATOM 1057 C CA . THR A 1 126 ? -36.213 -0.348 23.761 1.00 46.31 126 THR A CA 1
ATOM 1058 C C . THR A 1 126 ? -34.793 -0.452 23.170 1.00 46.31 126 THR A C 1
ATOM 1060 O O . THR A 1 126 ? -33.786 -0.221 23.831 1.00 46.31 126 THR A O 1
ATOM 1063 N N . ASN A 1 127 ? -34.702 -0.816 21.888 1.00 53.41 127 ASN A N 1
ATOM 1064 C CA . ASN A 1 127 ? -33.474 -1.290 21.237 1.00 53.41 127 ASN A CA 1
ATOM 1065 C C . ASN A 1 127 ? -32.594 -0.184 20.606 1.00 53.41 127 ASN A C 1
ATOM 1067 O O . ASN A 1 127 ? -32.263 -0.249 19.424 1.00 53.41 127 ASN A O 1
ATOM 1071 N N . THR A 1 128 ? -32.169 0.823 21.372 1.00 61.34 128 THR A N 1
ATOM 1072 C CA . THR A 1 128 ? -31.043 1.688 20.966 1.00 61.34 128 THR A CA 1
ATOM 1073 C C . THR A 1 128 ? -29.974 1.645 22.045 1.00 61.34 128 THR A C 1
ATOM 1075 O O . THR A 1 128 ? -30.113 2.250 23.103 1.00 61.34 128 THR A O 1
ATOM 1078 N N . SER A 1 129 ? -28.908 0.885 21.788 1.00 77.19 129 SER A N 1
ATOM 1079 C CA . SER A 1 129 ? -27.718 0.841 22.6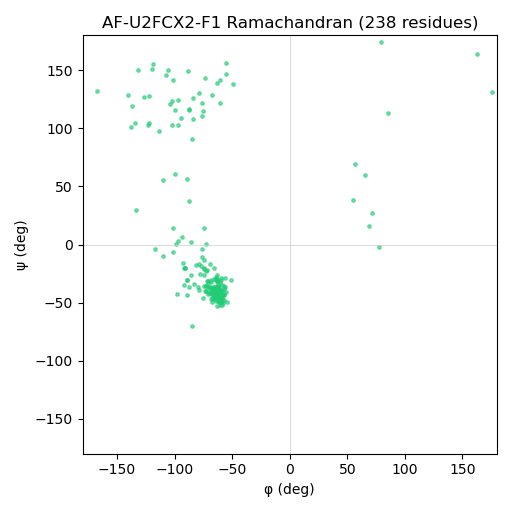45 1.00 77.19 129 SER A CA 1
ATOM 1080 C C . SER A 1 129 ? -27.231 2.258 22.972 1.00 77.19 129 SER A C 1
ATOM 1082 O O . SER A 1 129 ? -27.144 3.088 22.068 1.00 77.19 129 SER A O 1
ATOM 1084 N N . ARG A 1 130 ? -26.832 2.521 24.229 1.00 80.38 130 ARG A N 1
ATOM 1085 C CA . ARG A 1 130 ? -26.175 3.785 24.640 1.00 80.38 130 ARG A CA 1
ATOM 1086 C C . ARG A 1 130 ? -24.985 4.129 23.734 1.00 80.38 130 ARG A C 1
ATOM 1088 O O . ARG A 1 130 ? -24.705 5.296 23.494 1.00 80.38 130 ARG A O 1
ATOM 1095 N N . PHE A 1 131 ? -24.324 3.106 23.195 1.00 83.62 131 PHE A N 1
ATOM 1096 C CA . PHE A 1 131 ? -23.245 3.227 22.222 1.00 83.62 131 PHE A CA 1
ATOM 1097 C C . PHE A 1 131 ? -23.695 2.739 20.842 1.00 83.62 131 PHE A C 1
ATOM 1099 O O . PHE A 1 131 ? -23.091 1.828 20.274 1.00 83.62 131 PHE A O 1
ATOM 1106 N N . PHE A 1 132 ? -24.781 3.303 20.306 1.00 85.19 132 PHE A N 1
ATOM 1107 C CA . PHE A 1 132 ? -25.354 2.843 19.038 1.00 85.19 132 PHE A CA 1
ATOM 1108 C C . PHE A 1 132 ? -24.323 2.860 17.895 1.00 85.19 132 PHE A C 1
ATOM 1110 O O . PHE A 1 132 ? -24.222 1.871 17.180 1.00 85.19 132 PHE A O 1
ATOM 1117 N N . MET A 1 133 ? -23.475 3.896 17.800 1.00 82.62 133 MET A N 1
ATOM 1118 C CA . MET A 1 133 ? -22.414 3.973 16.782 1.00 82.62 133 MET A CA 1
ATOM 1119 C C . MET A 1 133 ? -21.390 2.837 16.905 1.00 82.62 133 MET A C 1
ATOM 1121 O O . MET A 1 133 ? -20.968 2.277 15.897 1.00 82.62 133 MET A O 1
ATOM 1125 N N . LEU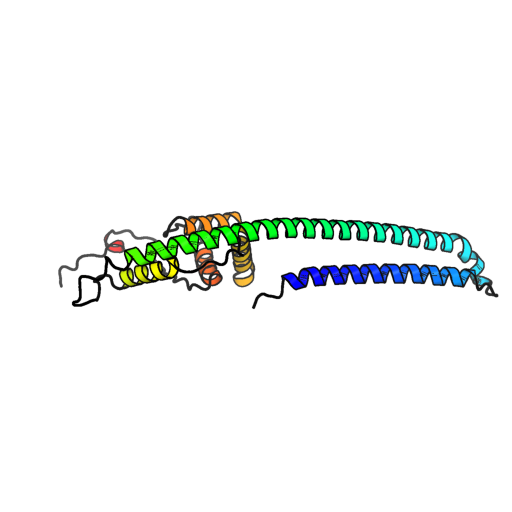 A 1 134 ? -20.994 2.466 18.130 1.00 86.25 134 LEU A N 1
ATOM 1126 C CA . LEU A 1 134 ? -20.074 1.341 18.339 1.00 86.25 134 LEU A CA 1
ATOM 1127 C C . LEU A 1 134 ? -20.743 0.019 17.949 1.00 86.25 134 LEU A C 1
ATOM 1129 O O . LEU A 1 134 ? -20.140 -0.785 17.245 1.00 86.25 134 LEU A O 1
ATOM 1133 N N . LYS A 1 135 ? -22.021 -0.157 18.312 1.00 87.75 135 LYS A N 1
ATOM 1134 C CA . LYS A 1 135 ? -22.813 -1.338 17.937 1.00 87.75 135 LYS A CA 1
ATOM 1135 C C . LYS A 1 135 ? -22.964 -1.463 16.414 1.00 87.75 135 LYS A C 1
ATOM 1137 O O . LYS A 1 135 ? -22.885 -2.565 15.880 1.00 87.75 135 LYS A O 1
ATOM 1142 N N . GLU A 1 136 ? -23.134 -0.352 15.699 1.00 88.31 136 GLU A N 1
ATOM 1143 C CA . GLU A 1 136 ? -23.149 -0.339 14.231 1.00 88.31 136 GLU A CA 1
ATOM 1144 C C . GLU A 1 136 ? -21.794 -0.721 13.620 1.00 88.31 136 GLU A C 1
ATOM 1146 O O . GLU A 1 136 ? -21.753 -1.456 12.631 1.00 88.31 136 GLU A O 1
ATOM 1151 N N . ILE A 1 137 ? -20.681 -0.255 14.199 1.00 86.25 137 ILE A N 1
ATOM 1152 C CA . ILE A 1 137 ? -19.328 -0.637 13.764 1.00 86.25 137 ILE A CA 1
ATOM 1153 C C . ILE A 1 137 ? -19.105 -2.140 13.953 1.00 86.25 137 ILE A C 1
ATOM 1155 O O . ILE A 1 137 ? -18.570 -2.794 13.053 1.00 86.25 137 ILE A O 1
ATOM 1159 N N . ASP A 1 138 ? -19.529 -2.694 15.089 1.00 87.81 138 ASP A N 1
ATOM 1160 C CA . ASP A 1 138 ? -19.406 -4.124 15.366 1.00 87.81 138 ASP A CA 1
ATOM 1161 C C . ASP A 1 138 ? -20.243 -4.959 14.389 1.00 87.81 138 ASP A C 1
ATOM 1163 O O . ASP A 1 138 ? -19.717 -5.897 13.788 1.00 87.81 138 ASP A O 1
ATOM 1167 N N . LYS A 1 139 ? -21.488 -4.553 14.108 1.00 88.62 139 LYS A N 1
ATOM 1168 C CA . LYS A 1 139 ? -22.331 -5.210 13.097 1.00 88.62 139 LYS A CA 1
ATOM 1169 C C . LYS A 1 139 ? -21.689 -5.191 11.704 1.00 88.62 139 LYS A C 1
ATOM 1171 O O . LYS A 1 139 ? -21.583 -6.229 11.054 1.00 88.62 139 LYS A O 1
ATOM 1176 N N . LYS A 1 140 ? -21.178 -4.035 11.257 1.00 86.81 140 LYS A N 1
ATOM 1177 C CA . LYS A 1 140 ? -20.454 -3.928 9.973 1.00 86.81 140 LYS A CA 1
ATOM 1178 C C . LYS A 1 140 ? -19.234 -4.848 9.927 1.00 86.81 140 LYS A C 1
ATOM 1180 O O . LYS A 1 140 ? -18.897 -5.389 8.877 1.00 86.81 140 LYS A O 1
ATOM 1185 N N . ARG A 1 141 ? -18.549 -5.045 11.057 1.00 84.62 141 ARG A N 1
ATOM 1186 C CA . ARG A 1 141 ? -17.395 -5.947 11.142 1.00 84.62 141 ARG A CA 1
ATOM 1187 C C . ARG A 1 141 ? -17.790 -7.409 10.923 1.00 84.62 141 ARG A C 1
ATOM 1189 O O . ARG A 1 141 ? -17.047 -8.128 10.256 1.00 84.62 141 ARG A O 1
ATOM 1196 N N . GLU A 1 142 ? -18.927 -7.843 11.458 1.00 85.88 142 GLU A N 1
ATOM 1197 C CA . GLU A 1 142 ? -19.462 -9.194 11.237 1.00 85.88 142 GLU A CA 1
ATOM 1198 C C . GLU A 1 142 ? -19.865 -9.418 9.775 1.00 85.88 142 GLU A C 1
ATOM 1200 O O . GLU A 1 142 ? -19.557 -10.463 9.198 1.00 85.88 142 GLU A O 1
ATOM 1205 N N . GLU A 1 143 ? -20.478 -8.419 9.140 1.00 85.06 143 GLU A N 1
ATOM 1206 C CA . GLU A 1 143 ? -20.807 -8.451 7.710 1.00 85.06 143 GLU A CA 1
ATOM 1207 C C . GLU A 1 143 ? -19.538 -8.621 6.855 1.00 85.06 143 GLU A C 1
ATOM 1209 O O . GLU A 1 143 ? -19.477 -9.504 5.994 1.00 85.06 143 GLU A O 1
ATOM 1214 N N . LEU A 1 144 ? -18.478 -7.857 7.155 1.00 79.62 144 LEU A N 1
ATOM 1215 C CA . LEU A 1 144 ? -17.180 -7.953 6.473 1.00 79.62 144 LEU A CA 1
ATOM 1216 C C . LEU A 1 144 ? -16.489 -9.315 6.666 1.00 79.62 144 LEU A C 1
ATOM 1218 O O . LEU A 1 144 ? -15.784 -9.772 5.767 1.00 79.62 144 LEU A O 1
ATOM 1222 N N . ALA A 1 145 ? -16.689 -9.986 7.806 1.00 77.81 145 ALA A N 1
ATOM 1223 C CA . ALA A 1 145 ? -16.086 -11.294 8.082 1.00 77.81 145 ALA A CA 1
ATOM 1224 C C . ALA A 1 145 ? -16.596 -12.409 7.149 1.00 77.81 145 ALA A C 1
ATOM 12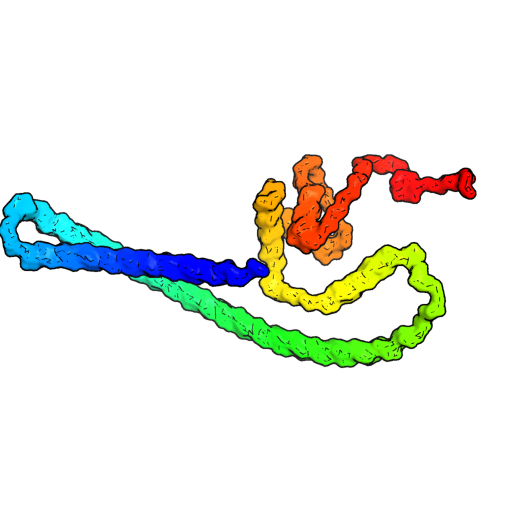26 O O . ALA A 1 145 ? -15.932 -13.435 6.997 1.00 77.81 145 ALA A O 1
ATOM 1227 N N . ASN A 1 146 ? -17.754 -12.210 6.512 1.00 75.25 146 ASN A N 1
ATOM 1228 C CA . ASN A 1 146 ? -18.369 -13.183 5.610 1.00 75.25 146 ASN A CA 1
ATOM 1229 C C . ASN A 1 146 ? -18.070 -12.920 4.119 1.00 75.25 146 ASN A C 1
ATOM 1231 O O . ASN A 1 146 ? -18.568 -13.652 3.264 1.00 75.25 146 ASN A O 1
ATOM 1235 N N . ILE A 1 147 ? -17.258 -11.910 3.785 1.00 79.75 147 ILE A N 1
ATOM 1236 C CA . ILE A 1 147 ? -16.917 -11.581 2.394 1.00 79.75 147 ILE A CA 1
ATOM 1237 C C . ILE A 1 147 ? -15.849 -12.543 1.859 1.00 79.75 147 ILE A C 1
ATOM 1239 O O . ILE A 1 147 ? -14.799 -12.752 2.469 1.00 79.75 147 ILE A O 1
ATOM 1243 N N . GLU A 1 148 ? -16.089 -13.111 0.674 1.00 77.25 148 GLU A N 1
ATOM 1244 C CA . GLU A 1 148 ? -15.069 -13.873 -0.047 1.00 77.25 148 GLU A CA 1
ATOM 1245 C C . GLU A 1 148 ? -14.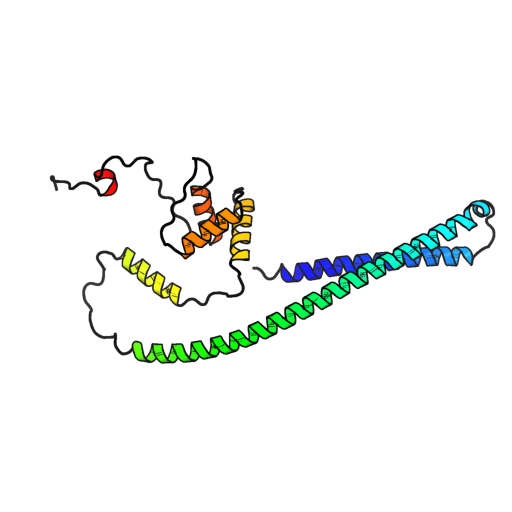048 -12.925 -0.692 1.00 77.25 148 GLU A C 1
ATOM 1247 O O . GLU A 1 148 ? -14.363 -12.153 -1.599 1.00 77.25 148 GLU A O 1
ATOM 1252 N N . PHE A 1 149 ? -12.797 -12.997 -0.235 1.00 73.88 149 PHE A N 1
ATOM 1253 C CA . PHE A 1 149 ? -11.697 -12.243 -0.831 1.00 73.88 149 PHE A CA 1
ATOM 1254 C C . PHE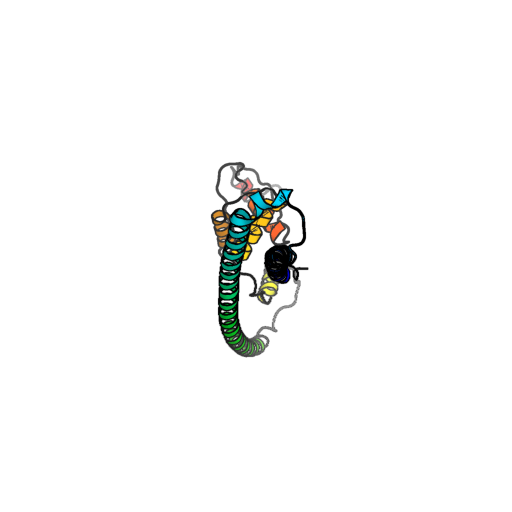 A 1 149 ? -11.280 -12.830 -2.184 1.00 73.88 149 PHE A C 1
ATOM 1256 O O . PHE A 1 149 ? -11.235 -14.048 -2.377 1.00 73.88 149 PHE A O 1
ATOM 1263 N N . ASN A 1 150 ? -10.917 -11.949 -3.117 1.00 71.12 150 ASN A N 1
ATOM 1264 C CA . ASN A 1 150 ? -10.292 -12.352 -4.368 1.00 71.12 150 ASN A CA 1
ATOM 1265 C C . ASN A 1 150 ? -8.815 -12.717 -4.126 1.00 71.12 150 ASN A C 1
ATOM 1267 O O . ASN A 1 150 ? -7.987 -11.839 -3.887 1.00 71.12 150 ASN A O 1
ATOM 1271 N N . ASP A 1 151 ? -8.486 -14.006 -4.240 1.00 72.88 151 ASP A N 1
ATOM 1272 C CA . ASP A 1 151 ? -7.130 -14.541 -4.044 1.00 72.88 151 ASP A CA 1
ATOM 1273 C C . ASP A 1 151 ? -6.155 -14.196 -5.204 1.00 72.88 151 ASP A C 1
ATOM 1275 O O . ASP A 1 151 ? -4.985 -14.582 -5.171 1.00 72.88 151 ASP A O 1
ATOM 1279 N N . ASP A 1 152 ? -6.600 -13.473 -6.241 1.00 84.19 152 ASP A N 1
ATOM 1280 C CA . ASP A 1 152 ? -5.766 -13.114 -7.398 1.00 84.19 152 ASP A CA 1
ATOM 1281 C C . ASP A 1 152 ? -4.731 -12.008 -7.095 1.00 84.19 152 ASP A C 1
ATOM 1283 O O . ASP A 1 152 ? -3.749 -11.865 -7.831 1.00 84.19 152 ASP A O 1
ATOM 1287 N N . ILE A 1 153 ? -4.932 -11.209 -6.037 1.00 85.12 153 ILE A N 1
ATOM 1288 C CA . ILE A 1 153 ? -4.062 -10.073 -5.694 1.00 85.12 153 ILE A CA 1
ATOM 1289 C C . ILE A 1 153 ? -3.053 -10.487 -4.622 1.00 85.12 153 ILE A C 1
ATOM 1291 O O . ILE A 1 153 ? -3.406 -10.912 -3.526 1.00 85.12 153 ILE A O 1
ATOM 1295 N N . THR A 1 154 ? -1.765 -10.299 -4.913 1.00 91.31 154 THR A N 1
ATOM 1296 C CA . THR A 1 154 ? -0.702 -10.515 -3.920 1.00 91.31 154 THR A CA 1
ATOM 1297 C C . THR A 1 154 ? -0.433 -9.247 -3.109 1.00 91.31 154 THR A C 1
ATOM 1299 O O . THR A 1 154 ? -0.491 -8.141 -3.644 1.00 91.31 154 THR A O 1
ATOM 1302 N N . LEU A 1 155 ? -0.024 -9.392 -1.842 1.00 90.44 155 LEU A N 1
ATOM 1303 C CA . LEU A 1 155 ? 0.372 -8.254 -0.995 1.00 90.44 155 LEU A CA 1
ATOM 1304 C C . LEU A 1 155 ? 1.491 -7.414 -1.632 1.00 90.44 155 LEU A C 1
ATOM 1306 O O . LEU A 1 155 ? 1.489 -6.189 -1.539 1.00 90.44 155 LEU A O 1
ATOM 1310 N N . LYS A 1 156 ? 2.438 -8.070 -2.320 1.00 94.62 156 LYS A N 1
ATOM 1311 C CA . LYS A 1 156 ? 3.511 -7.384 -3.051 1.00 94.62 156 LYS A CA 1
ATOM 1312 C C . LYS A 1 156 ? 2.932 -6.457 -4.117 1.00 94.62 156 LYS A C 1
ATOM 1314 O O . LYS A 1 156 ? 3.338 -5.301 -4.181 1.00 94.62 156 LYS A O 1
ATOM 1319 N N . GLN A 1 157 ? 2.011 -6.979 -4.923 1.00 94.50 157 GLN A N 1
ATOM 1320 C CA . GLN A 1 157 ? 1.364 -6.220 -5.982 1.00 94.50 157 GLN A CA 1
ATOM 1321 C C . GLN A 1 157 ? 0.540 -5.068 -5.404 1.00 94.50 157 GLN A C 1
ATOM 1323 O O . GLN A 1 157 ? 0.709 -3.945 -5.848 1.00 94.50 157 GLN A O 1
ATOM 1328 N N . MET A 1 158 ? -0.242 -5.308 -4.350 1.00 94.56 158 MET A N 1
ATOM 1329 C CA . MET A 1 158 ? -1.018 -4.260 -3.678 1.00 94.56 158 MET A CA 1
ATOM 1330 C C . MET A 1 158 ? -0.131 -3.117 -3.153 1.00 94.56 158 MET A C 1
ATOM 1332 O O . MET A 1 158 ? -0.435 -1.949 -3.381 1.00 94.56 158 MET A O 1
ATOM 1336 N N . CYS A 1 159 ? 1.015 -3.430 -2.536 1.00 96.88 159 CYS A N 1
ATOM 1337 C CA . CYS A 1 159 ? 1.979 -2.411 -2.103 1.00 96.88 159 CYS A CA 1
ATOM 1338 C C . CYS A 1 159 ? 2.588 -1.628 -3.280 1.00 96.88 159 CYS A C 1
ATOM 1340 O O . CYS A 1 159 ? 2.806 -0.422 -3.181 1.00 96.88 159 CYS A O 1
ATOM 1342 N N . GLU A 1 160 ? 2.923 -2.313 -4.376 1.00 96.94 160 GLU A N 1
ATOM 1343 C CA . GLU A 1 160 ? 3.494 -1.681 -5.570 1.00 96.94 160 GLU A CA 1
ATOM 1344 C C . GLU A 1 160 ? 2.462 -0.792 -6.276 1.00 96.94 160 GLU A C 1
ATOM 1346 O O . GLU A 1 160 ? 2.792 0.332 -6.653 1.00 96.94 160 GLU A O 1
ATOM 1351 N N . ASP A 1 161 ? 1.217 -1.253 -6.376 1.00 96.12 161 ASP A N 1
ATOM 1352 C CA . ASP A 1 161 ? 0.094 -0.523 -6.959 1.00 96.12 161 ASP A CA 1
ATOM 1353 C C . ASP A 1 161 ? -0.234 0.724 -6.133 1.00 96.12 161 ASP A C 1
ATOM 1355 O O . ASP A 1 161 ? -0.333 1.810 -6.702 1.00 96.12 161 ASP A O 1
ATOM 1359 N N . PHE A 1 162 ? -0.289 0.613 -4.800 1.00 97.06 162 PHE A N 1
ATOM 1360 C CA . PHE A 1 162 ? -0.491 1.766 -3.919 1.00 97.06 162 PHE A CA 1
ATOM 1361 C C . PHE A 1 162 ? 0.633 2.802 -4.060 1.00 97.06 162 PHE A C 1
ATOM 1363 O O . PHE A 1 162 ? 0.371 3.994 -4.216 1.00 97.06 162 PHE A O 1
ATOM 1370 N N . ARG A 1 163 ? 1.900 2.368 -4.076 1.00 97.19 163 ARG A N 1
ATOM 1371 C CA . ARG A 1 163 ? 3.034 3.284 -4.282 1.00 97.19 163 ARG A CA 1
ATOM 1372 C C . ARG A 1 163 ? 2.933 4.009 -5.625 1.00 97.19 163 ARG A C 1
ATOM 1374 O O . ARG A 1 163 ? 3.170 5.212 -5.697 1.00 97.19 163 ARG A O 1
ATOM 1381 N N . ASN A 1 164 ? 2.606 3.276 -6.688 1.00 96.94 164 ASN A N 1
ATOM 1382 C CA . ASN A 1 164 ? 2.473 3.847 -8.025 1.00 96.94 164 ASN A CA 1
ATOM 1383 C C . ASN A 1 164 ? 1.287 4.817 -8.094 1.00 96.94 164 ASN A C 1
ATOM 1385 O O . ASN A 1 164 ? 1.408 5.868 -8.717 1.00 96.94 164 ASN A O 1
ATOM 1389 N N . TYR A 1 165 ? 0.176 4.498 -7.426 1.00 96.12 165 TYR A N 1
ATOM 1390 C CA . TYR A 1 165 ? -0.971 5.387 -7.280 1.00 96.12 165 TYR A CA 1
ATOM 1391 C C . TYR A 1 165 ? -0.576 6.697 -6.592 1.00 96.12 165 TYR A C 1
ATOM 1393 O O . TYR A 1 165 ? -0.795 7.766 -7.156 1.00 96.12 165 TYR A O 1
ATOM 1401 N N . ALA A 1 166 ? 0.079 6.619 -5.429 1.00 95.19 166 ALA A N 1
ATOM 1402 C CA . ALA A 1 166 ? 0.525 7.790 -4.678 1.00 95.19 166 ALA A CA 1
ATOM 1403 C C . ALA A 1 166 ? 1.455 8.689 -5.515 1.00 95.19 166 ALA A C 1
ATOM 1405 O O . ALA A 1 166 ? 1.264 9.905 -5.560 1.00 95.19 166 ALA A O 1
ATOM 1406 N N . ALA A 1 167 ? 2.396 8.092 -6.253 1.00 95.56 167 ALA A N 1
ATOM 1407 C CA . ALA A 1 167 ? 3.305 8.828 -7.127 1.00 95.56 167 ALA A CA 1
ATOM 1408 C C . ALA A 1 167 ? 2.585 9.475 -8.325 1.00 95.56 167 ALA A C 1
ATOM 1410 O O . ALA A 1 167 ? 2.825 10.638 -8.633 1.00 95.56 167 ALA A O 1
ATOM 1411 N N . GLN A 1 168 ? 1.694 8.744 -9.004 1.00 94.50 168 GLN A N 1
ATOM 1412 C CA . GLN A 1 168 ? 1.051 9.213 -10.239 1.00 94.50 168 GLN A CA 1
ATOM 1413 C C . GLN A 1 168 ? -0.097 10.193 -10.001 1.00 94.50 168 GLN A C 1
ATOM 1415 O O . GLN A 1 168 ? -0.279 11.117 -10.788 1.00 94.50 168 GLN A O 1
ATOM 1420 N N . LYS A 1 169 ? -0.909 9.964 -8.966 1.00 90.50 169 LYS A N 1
ATOM 1421 C CA . LYS A 1 169 ? -2.117 10.755 -8.703 1.00 90.50 169 LYS A CA 1
ATOM 1422 C C . LYS A 1 169 ? -1.866 11.930 -7.776 1.00 90.50 169 LYS A C 1
ATOM 1424 O O . LYS A 1 169 ? -2.483 12.970 -7.967 1.00 90.50 169 LYS A O 1
ATOM 1429 N N . LEU A 1 170 ? -0.974 11.765 -6.802 1.00 89.62 170 LEU A N 1
ATOM 1430 C CA . LEU A 1 170 ? -0.750 12.748 -5.740 1.00 89.62 170 LEU A CA 1
ATOM 1431 C C . LEU A 1 170 ? 0.671 13.330 -5.754 1.00 89.62 170 LEU A C 1
ATOM 1433 O O . LEU A 1 170 ? 0.973 14.203 -4.947 1.00 89.62 170 LEU A O 1
ATOM 1437 N N . GLY A 1 171 ? 1.557 12.852 -6.637 1.00 92.81 171 GLY A N 1
ATOM 1438 C CA . GLY A 1 171 ? 2.954 13.295 -6.688 1.00 92.81 171 GLY A CA 1
ATOM 1439 C C . GLY A 1 171 ? 3.790 12.859 -5.478 1.00 92.81 171 GLY A C 1
ATOM 1440 O O . GLY A 1 171 ? 4.865 13.406 -5.243 1.00 92.81 171 GLY A O 1
ATOM 1441 N N . LEU A 1 172 ? 3.311 11.888 -4.691 1.00 92.75 172 LEU A N 1
ATOM 1442 C CA . LEU A 1 172 ? 3.951 11.451 -3.452 1.00 92.75 172 LEU A CA 1
ATOM 1443 C C . LEU A 1 172 ? 4.866 10.248 -3.706 1.00 92.75 172 LEU A C 1
ATOM 1445 O O . LEU A 1 172 ? 4.410 9.126 -3.934 1.00 92.75 172 LEU A O 1
ATOM 1449 N N . ASN A 1 173 ? 6.174 10.477 -3.627 1.00 94.31 173 ASN A N 1
ATOM 1450 C CA . ASN A 1 173 ? 7.182 9.450 -3.879 1.00 94.31 173 ASN A CA 1
ATOM 1451 C C . ASN A 1 173 ? 7.670 8.819 -2.569 1.00 94.31 173 ASN A C 1
ATOM 1453 O O . ASN A 1 173 ? 8.498 9.389 -1.863 1.00 94.31 173 ASN A O 1
ATOM 1457 N N . TYR A 1 174 ? 7.187 7.612 -2.266 1.00 94.75 174 TYR A N 1
ATOM 1458 C CA . TYR A 1 174 ? 7.618 6.834 -1.099 1.00 94.75 174 TYR A CA 1
ATOM 1459 C C . TYR A 1 174 ? 8.493 5.636 -1.495 1.00 94.75 174 TYR A C 1
ATOM 1461 O O . TYR A 1 174 ? 8.244 4.969 -2.504 1.00 94.75 174 TYR A O 1
ATOM 1469 N N . ASP A 1 175 ? 9.472 5.289 -0.652 1.00 95.75 175 ASP A N 1
ATOM 1470 C CA . ASP A 1 175 ? 10.150 3.991 -0.746 1.00 95.75 175 ASP A CA 1
ATOM 1471 C C . ASP A 1 175 ? 9.128 2.867 -0.493 1.00 95.75 175 ASP A C 1
ATOM 1473 O O . ASP A 1 175 ? 8.293 2.929 0.415 1.00 95.75 175 ASP A O 1
ATOM 1477 N N . ILE A 1 176 ? 9.225 1.789 -1.271 1.00 97.25 176 ILE A N 1
ATOM 1478 C CA . ILE A 1 176 ? 8.396 0.597 -1.097 1.00 97.25 176 ILE A CA 1
ATOM 1479 C C . ILE A 1 176 ? 8.511 -0.003 0.314 1.00 97.25 176 ILE A C 1
ATOM 1481 O O . ILE A 1 176 ? 7.559 -0.607 0.801 1.00 97.25 176 ILE A O 1
ATOM 1485 N N . LYS A 1 177 ? 9.649 0.166 1.000 1.00 96.94 177 LYS A N 1
ATOM 1486 C CA . LYS A 1 177 ? 9.825 -0.255 2.397 1.00 96.94 177 LYS A CA 1
ATOM 1487 C C . LYS A 1 177 ? 8.889 0.499 3.344 1.00 96.94 177 LYS A C 1
ATOM 1489 O O . LYS A 1 177 ? 8.340 -0.126 4.247 1.00 96.94 177 LYS A O 1
ATOM 1494 N N . VAL A 1 178 ? 8.685 1.802 3.130 1.00 95.31 178 VAL A N 1
ATOM 1495 C CA . VAL A 1 178 ? 7.769 2.630 3.936 1.00 95.31 178 VAL A CA 1
ATOM 1496 C C . VAL A 1 178 ? 6.333 2.170 3.718 1.00 95.31 178 VAL A C 1
ATOM 1498 O O . VAL A 1 178 ? 5.628 1.890 4.683 1.00 95.31 178 VAL A O 1
ATOM 1501 N N . ILE A 1 179 ? 5.946 1.980 2.454 1.00 96.69 179 ILE A N 1
ATOM 1502 C CA . ILE A 1 179 ? 4.620 1.482 2.075 1.00 96.69 179 ILE A CA 1
ATOM 1503 C C . ILE A 1 179 ? 4.327 0.124 2.719 1.00 96.69 179 ILE A C 1
ATOM 1505 O O . ILE A 1 179 ? 3.284 -0.062 3.339 1.00 96.69 179 ILE A O 1
ATOM 1509 N N . ARG A 1 180 ? 5.271 -0.820 2.640 1.00 96.56 180 ARG A N 1
ATOM 1510 C CA . ARG A 1 180 ? 5.120 -2.146 3.255 1.00 96.56 180 ARG A CA 1
ATOM 1511 C C . ARG A 1 180 ? 4.968 -2.063 4.771 1.00 96.56 180 ARG A C 1
ATOM 1513 O O . ARG A 1 180 ? 4.110 -2.741 5.316 1.00 96.56 180 ARG A O 1
ATOM 1520 N N . ARG A 1 181 ? 5.768 -1.235 5.454 1.00 95.00 181 ARG A N 1
ATOM 1521 C CA . ARG A 1 181 ? 5.657 -1.045 6.912 1.00 95.00 181 ARG A CA 1
ATOM 1522 C C . ARG A 1 181 ? 4.305 -0.455 7.303 1.00 95.00 181 ARG A C 1
ATOM 1524 O O . ARG A 1 181 ? 3.707 -0.929 8.260 1.00 95.00 181 ARG A O 1
ATOM 1531 N N . PHE A 1 182 ? 3.825 0.526 6.545 1.00 95.38 182 PHE A N 1
ATOM 1532 C CA . PHE A 1 182 ? 2.518 1.142 6.750 1.00 95.38 182 PHE A CA 1
ATOM 1533 C C . PHE A 1 182 ? 1.379 0.119 6.614 1.00 95.38 182 PHE A C 1
ATOM 1535 O O . PHE A 1 182 ? 0.591 -0.044 7.543 1.00 95.38 182 PHE A O 1
ATOM 1542 N N . VAL A 1 183 ? 1.349 -0.641 5.512 1.00 94.62 183 VAL A N 1
ATOM 1543 C CA . VAL A 1 183 ? 0.329 -1.680 5.277 1.00 94.62 183 VAL A CA 1
ATOM 1544 C C . VAL A 1 183 ? 0.411 -2.795 6.324 1.00 94.62 183 VAL A C 1
ATOM 1546 O O . VAL A 1 183 ? -0.616 -3.215 6.849 1.00 94.62 183 VAL A O 1
ATOM 1549 N N . CYS A 1 184 ? 1.617 -3.252 6.681 1.00 93.56 184 CYS A N 1
ATOM 1550 C CA . CYS A 1 184 ? 1.790 -4.234 7.752 1.00 93.56 184 CYS A CA 1
ATOM 1551 C C . CYS A 1 184 ? 1.281 -3.709 9.100 1.00 93.56 184 CYS A C 1
ATOM 1553 O O . CYS A 1 184 ? 0.651 -4.462 9.831 1.00 93.56 184 CYS A O 1
ATOM 1555 N N . GLY A 1 185 ? 1.520 -2.435 9.424 1.00 94.25 185 GLY A N 1
ATOM 1556 C CA . GLY A 1 185 ? 1.016 -1.823 10.652 1.00 94.25 185 GLY A CA 1
ATOM 1557 C C . GLY A 1 185 ? -0.509 -1.878 10.733 1.00 94.25 185 GLY A C 1
ATOM 1558 O O . GLY A 1 185 ? -1.050 -2.368 11.719 1.00 94.25 185 GLY A O 1
ATOM 1559 N N . LEU A 1 186 ? -1.190 -1.486 9.653 1.00 91.56 186 LEU A N 1
ATOM 1560 C CA . LEU A 1 186 ? -2.654 -1.550 9.559 1.00 91.56 186 LEU A CA 1
ATOM 1561 C C . LEU A 1 186 ? -3.209 -2.979 9.638 1.00 91.56 186 LEU A C 1
ATOM 1563 O O . LEU A 1 186 ? -4.313 -3.186 10.133 1.00 91.56 186 LEU A O 1
ATOM 1567 N N . ALA A 1 187 ? -2.459 -3.969 9.151 1.00 89.69 187 ALA A N 1
ATOM 1568 C CA . ALA A 1 187 ? -2.865 -5.370 9.223 1.00 89.69 187 ALA A CA 1
ATOM 1569 C C . ALA A 1 187 ? -2.763 -5.954 10.645 1.00 89.69 187 ALA A C 1
ATOM 1571 O O . ALA A 1 187 ? -3.422 -6.950 10.938 1.00 89.69 187 ALA A O 1
ATOM 1572 N N . VAL A 1 188 ? -1.935 -5.364 11.515 1.00 91.31 188 VAL A N 1
ATOM 1573 C CA . VAL A 1 188 ? -1.686 -5.861 12.879 1.00 91.31 188 VAL A CA 1
ATOM 1574 C C . VAL A 1 188 ? -2.530 -5.118 13.912 1.00 91.31 188 VAL A C 1
ATOM 1576 O O . VAL A 1 188 ? -3.079 -5.750 14.814 1.00 91.31 188 VAL A O 1
ATOM 1579 N N . THR A 1 189 ? -2.655 -3.793 13.802 1.00 90.06 189 THR A N 1
ATOM 1580 C CA . THR A 1 189 ? -3.347 -2.962 14.795 1.00 90.06 189 THR A CA 1
ATOM 1581 C C . THR A 1 189 ? -4.343 -2.002 14.155 1.00 90.06 189 THR A C 1
ATOM 1583 O O . THR A 1 189 ? -4.153 -1.503 13.050 1.00 90.06 189 THR A O 1
ATOM 1586 N N . LYS A 1 190 ? -5.407 -1.676 14.902 1.00 85.25 190 LYS A N 1
ATOM 1587 C CA . LYS A 1 190 ? -6.388 -0.649 14.503 1.00 85.25 190 LYS A CA 1
ATOM 1588 C C . LYS A 1 190 ? -5.865 0.786 14.664 1.00 85.25 190 LYS A C 1
ATOM 1590 O O . LYS A 1 190 ? -6.488 1.716 14.169 1.00 85.25 190 LYS A O 1
ATOM 1595 N N . ILE A 1 191 ? -4.750 0.965 15.375 1.00 90.88 191 ILE A N 1
ATOM 1596 C CA . ILE A 1 191 ? -4.124 2.261 15.659 1.00 90.88 191 ILE A CA 1
ATOM 1597 C C . ILE A 1 191 ? -2.698 2.224 15.119 1.00 90.88 191 ILE A C 1
ATOM 1599 O O . ILE A 1 191 ? -1.936 1.312 15.448 1.00 90.88 191 ILE A O 1
ATOM 1603 N N . LEU A 1 192 ? -2.341 3.226 14.315 1.00 91.94 192 LEU A N 1
ATOM 1604 C CA . LEU A 1 192 ? -1.008 3.398 13.749 1.00 91.94 192 LEU A CA 1
ATOM 1605 C C . LEU A 1 192 ? -0.487 4.798 14.076 1.00 91.94 192 LEU A C 1
ATOM 1607 O O . LEU A 1 192 ? -1.140 5.792 13.771 1.00 91.94 192 LEU A O 1
ATOM 1611 N N . ILE A 1 193 ? 0.711 4.873 14.654 1.00 91.38 193 ILE A N 1
ATOM 1612 C CA . ILE A 1 193 ? 1.389 6.140 14.945 1.00 91.38 193 ILE A CA 1
ATOM 1613 C C . ILE A 1 193 ? 2.494 6.345 13.908 1.00 91.38 193 ILE A C 1
ATOM 1615 O O . ILE A 1 193 ? 3.398 5.520 13.776 1.00 91.38 193 ILE A O 1
ATOM 1619 N N . LEU A 1 194 ? 2.425 7.451 13.167 1.00 91.94 194 LEU A N 1
ATOM 1620 C CA . LEU A 1 194 ? 3.434 7.823 12.176 1.00 91.94 194 LEU A CA 1
ATOM 1621 C C . LEU A 1 194 ? 4.385 8.865 12.771 1.00 91.94 194 LEU A C 1
ATOM 1623 O O . LEU A 1 194 ? 3.978 9.990 13.053 1.00 91.94 194 LEU A O 1
ATOM 1627 N N . GLN A 1 195 ? 5.662 8.512 12.921 1.00 91.31 195 GLN A N 1
ATOM 1628 C CA . GLN A 1 195 ? 6.700 9.417 13.420 1.00 91.31 195 GLN A CA 1
ATOM 1629 C C . GLN A 1 195 ? 7.554 9.969 12.273 1.00 91.31 195 GLN A C 1
ATOM 1631 O O . GLN A 1 195 ? 7.884 9.264 11.320 1.00 91.31 195 GLN A O 1
ATOM 1636 N N . GLY A 1 196 ? 7.932 11.243 12.367 1.00 89.69 196 GLY A N 1
ATOM 1637 C CA . GLY A 1 196 ? 8.868 11.881 11.442 1.00 89.69 196 GLY A CA 1
ATOM 1638 C C . GLY A 1 196 ? 8.801 13.402 11.515 1.00 89.69 196 GLY A C 1
ATOM 1639 O O . GLY A 1 196 ? 7.817 13.952 12.013 1.00 89.69 196 GLY A O 1
ATOM 1640 N N . MET A 1 197 ? 9.814 14.076 10.971 1.00 89.69 197 MET A N 1
ATOM 1641 C CA . MET A 1 197 ? 9.875 15.543 10.897 1.00 89.69 197 MET A CA 1
ATOM 1642 C C . MET A 1 197 ? 8.645 16.139 10.198 1.00 89.69 197 MET A C 1
ATOM 1644 O O . MET A 1 197 ? 7.963 15.459 9.428 1.00 89.69 197 MET A O 1
ATOM 1648 N N . SER A 1 198 ? 8.325 17.405 10.468 1.00 88.69 198 SER A N 1
ATOM 1649 C CA . SER A 1 198 ? 7.237 18.090 9.757 1.00 88.69 198 SER A CA 1
ATOM 1650 C C . SER A 1 198 ? 7.460 18.049 8.236 1.00 88.69 198 SER A C 1
ATOM 1652 O O . SER A 1 198 ? 8.597 18.024 7.773 1.00 88.69 198 SER A O 1
ATOM 1654 N N . GLY A 1 199 ? 6.379 17.971 7.457 1.00 85.75 199 GLY A N 1
ATOM 1655 C CA . GLY A 1 199 ? 6.453 17.938 5.990 1.00 85.75 199 GLY A CA 1
ATOM 1656 C C . GLY A 1 199 ? 6.854 16.599 5.351 1.00 85.75 199 GLY A C 1
ATOM 1657 O O . GLY A 1 199 ? 6.809 16.485 4.134 1.00 85.75 199 GLY A O 1
ATOM 1658 N N . THR A 1 200 ? 7.155 15.539 6.113 1.00 88.44 200 THR A N 1
ATOM 1659 C CA . THR A 1 200 ? 7.545 14.222 5.547 1.00 88.44 200 THR A CA 1
ATOM 1660 C C . THR A 1 200 ? 6.394 13.402 4.936 1.00 88.44 200 THR A C 1
ATOM 1662 O O . THR A 1 200 ? 6.527 12.198 4.722 1.00 88.44 200 THR A O 1
ATOM 1665 N N . GLY A 1 201 ? 5.235 14.018 4.688 1.00 90.19 201 GLY A N 1
ATOM 1666 C CA . GLY A 1 201 ? 4.098 13.362 4.037 1.00 90.19 201 GLY A CA 1
ATOM 1667 C C . GLY A 1 201 ? 3.375 12.313 4.890 1.00 90.19 201 GLY A C 1
ATOM 1668 O O . GLY A 1 201 ? 2.799 11.388 4.329 1.00 90.19 201 GLY A O 1
ATOM 1669 N N . LYS A 1 202 ? 3.394 12.424 6.227 1.00 93.69 202 LYS A N 1
ATOM 1670 C CA . LYS A 1 202 ? 2.689 11.493 7.139 1.00 93.69 202 LYS A CA 1
ATOM 1671 C C . LYS A 1 202 ? 1.171 11.531 6.945 1.00 93.69 202 LYS A C 1
ATOM 1673 O O . LYS A 1 202 ? 0.559 10.502 6.684 1.00 93.69 202 LYS A O 1
ATOM 1678 N N . THR A 1 203 ? 0.584 12.726 7.011 1.00 92.75 203 THR A N 1
ATOM 1679 C CA . THR A 1 203 ? -0.849 12.944 6.761 1.00 92.75 203 THR A CA 1
ATOM 1680 C C . THR A 1 203 ? -1.212 12.577 5.325 1.00 92.75 203 THR A C 1
ATOM 1682 O O . THR A 1 203 ? -2.193 11.878 5.091 1.00 92.75 203 THR A O 1
ATOM 1685 N N . SER A 1 204 ? -0.368 12.970 4.367 1.00 93.44 204 SER A N 1
ATOM 1686 C CA . SER A 1 204 ? -0.549 12.664 2.948 1.00 93.44 204 SER A CA 1
ATOM 1687 C C . SER A 1 204 ? -0.533 11.161 2.660 1.00 93.44 204 SER A C 1
ATOM 1689 O O . SER A 1 204 ? -1.294 10.713 1.814 1.00 93.44 204 SER A O 1
ATOM 1691 N N . LEU A 1 205 ? 0.277 10.371 3.379 1.00 94.25 205 LEU A N 1
ATOM 1692 C CA . LEU A 1 205 ? 0.326 8.912 3.232 1.00 94.25 205 LEU A CA 1
ATOM 1693 C C . LEU A 1 205 ? -0.992 8.258 3.662 1.00 94.25 205 LEU A C 1
ATOM 1695 O O . LEU A 1 205 ? -1.505 7.398 2.949 1.00 94.25 205 LEU A O 1
ATOM 1699 N N . ALA A 1 206 ? -1.537 8.672 4.810 1.00 92.81 206 ALA A N 1
ATOM 1700 C CA . ALA A 1 206 ? -2.812 8.160 5.308 1.00 92.81 206 ALA A CA 1
ATOM 1701 C C . ALA A 1 206 ? -3.968 8.531 4.367 1.00 92.81 206 ALA A C 1
ATOM 1703 O O . ALA A 1 206 ? -4.754 7.663 3.993 1.00 92.81 206 ALA A O 1
ATOM 1704 N N . TYR A 1 207 ? -4.007 9.789 3.920 1.00 92.50 207 TYR A N 1
ATOM 1705 C CA . TYR A 1 207 ? -4.988 10.275 2.949 1.00 92.50 207 TYR A CA 1
ATOM 1706 C C . TYR A 1 207 ? -4.906 9.517 1.615 1.00 92.50 207 TYR A C 1
ATOM 1708 O O . TYR A 1 207 ? -5.899 8.984 1.127 1.00 92.50 207 TYR A O 1
ATOM 1716 N N . ALA A 1 208 ? -3.697 9.384 1.059 1.00 93.94 208 ALA A N 1
ATOM 1717 C CA . ALA A 1 208 ? -3.457 8.665 -0.189 1.00 93.94 208 ALA A CA 1
ATOM 1718 C C . ALA A 1 208 ? -3.931 7.210 -0.131 1.00 93.94 208 ALA A C 1
ATOM 1720 O O . ALA A 1 208 ? -4.375 6.668 -1.141 1.00 93.94 208 ALA A O 1
ATOM 1721 N N . PHE A 1 209 ? -3.802 6.567 1.032 1.00 94.56 209 PHE A N 1
ATOM 1722 C CA . PHE A 1 209 ? -4.232 5.188 1.206 1.00 94.56 209 PHE A CA 1
ATOM 1723 C C . PHE A 1 209 ? -5.753 5.045 1.190 1.00 94.56 209 PHE A C 1
ATOM 1725 O O . PHE A 1 209 ? -6.242 4.127 0.540 1.00 94.56 209 PHE A O 1
ATOM 1732 N N . GLY A 1 210 ? -6.486 5.950 1.847 1.00 92.69 210 GLY A N 1
ATOM 1733 C CA . GLY A 1 210 ? -7.952 5.981 1.804 1.00 92.69 210 GLY A CA 1
ATOM 1734 C C . GLY A 1 210 ? -8.488 6.121 0.387 1.00 92.69 210 GLY A C 1
ATOM 1735 O O . GLY A 1 210 ? -9.273 5.296 -0.073 1.00 92.69 210 GLY A O 1
ATOM 1736 N N . GLU A 1 211 ? -7.956 7.104 -0.339 1.00 91.44 211 GLU A N 1
ATOM 1737 C CA . GLU A 1 211 ? -8.272 7.331 -1.752 1.00 91.44 211 GLU A CA 1
ATOM 1738 C C . GLU A 1 211 ? -7.936 6.113 -2.630 1.00 91.44 211 GLU A C 1
ATOM 1740 O O . GLU A 1 211 ? -8.682 5.769 -3.541 1.00 91.44 211 GL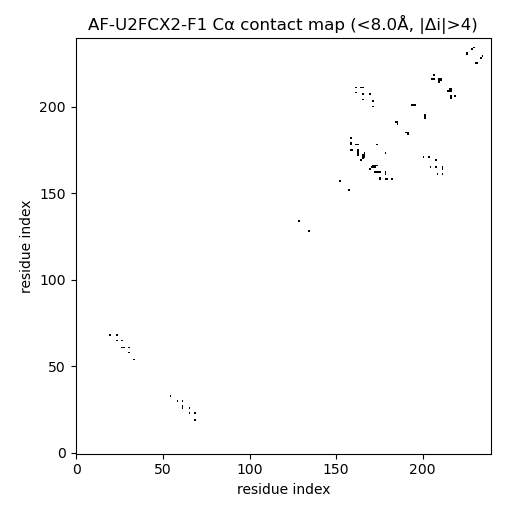U A O 1
ATOM 1745 N N . PHE A 1 212 ? -6.820 5.425 -2.361 1.00 93.44 212 PHE A N 1
ATOM 1746 C CA . PHE A 1 212 ? -6.412 4.241 -3.124 1.00 93.44 212 PHE A CA 1
ATOM 1747 C C . PHE A 1 212 ? -7.380 3.060 -2.970 1.00 93.44 212 PHE A C 1
ATOM 1749 O O . PHE A 1 212 ? -7.594 2.318 -3.931 1.00 93.44 212 PHE A O 1
ATOM 1756 N N . ILE A 1 213 ? -7.934 2.861 -1.772 1.00 90.94 213 ILE A N 1
ATOM 1757 C CA . ILE A 1 213 ? -8.859 1.756 -1.478 1.00 90.94 213 ILE A CA 1
ATOM 1758 C C . ILE A 1 213 ? -10.333 2.145 -1.635 1.00 90.94 213 ILE A C 1
ATOM 1760 O O . ILE A 1 213 ? -11.192 1.337 -1.289 1.00 90.94 213 ILE A O 1
ATOM 1764 N N . ASP A 1 214 ? -10.613 3.352 -2.137 1.00 88.06 214 ASP A N 1
ATOM 1765 C CA . ASP A 1 214 ? -11.965 3.911 -2.266 1.00 88.06 214 ASP A CA 1
ATOM 1766 C C . ASP A 1 214 ? -12.730 3.911 -0.927 1.00 88.06 214 ASP A C 1
ATOM 1768 O O . ASP A 1 214 ? -13.918 3.607 -0.845 1.00 88.06 214 ASP A O 1
ATOM 1772 N N . ASN A 1 215 ? -12.010 4.206 0.162 1.00 84.06 215 ASN A N 1
ATOM 1773 C CA . ASN A 1 215 ? -12.573 4.357 1.499 1.00 84.06 215 ASN A CA 1
ATOM 1774 C C . ASN A 1 215 ? -12.232 5.760 2.023 1.00 84.06 215 ASN A C 1
ATOM 1776 O O . ASN A 1 215 ? -11.075 6.002 2.390 1.00 84.06 215 ASN A O 1
ATOM 1780 N N . PRO A 1 216 ? -13.202 6.692 2.044 1.00 74.44 216 PRO A N 1
ATOM 1781 C CA . PRO A 1 216 ? -12.935 8.093 2.330 1.00 74.44 216 PRO A CA 1
ATOM 1782 C C . PRO A 1 216 ? -12.332 8.263 3.727 1.00 74.44 216 PRO A C 1
ATOM 1784 O O . PRO A 1 216 ? -12.919 7.890 4.743 1.00 74.44 216 PRO A O 1
ATOM 1787 N N . THR A 1 217 ? -11.137 8.849 3.783 1.00 84.94 217 THR A N 1
ATOM 1788 C CA . THR A 1 217 ? -10.466 9.171 5.045 1.00 84.94 217 THR A CA 1
ATOM 1789 C C . THR A 1 217 ? -10.954 10.502 5.586 1.00 84.94 217 THR A C 1
ATOM 1791 O O . THR A 1 217 ? -10.836 11.526 4.916 1.00 84.94 217 THR A O 1
ATOM 1794 N N . VAL A 1 218 ? -11.418 10.508 6.834 1.00 86.06 218 VAL A N 1
ATOM 1795 C CA . VAL A 1 218 ? -11.733 11.743 7.557 1.00 86.06 218 VAL A CA 1
ATOM 1796 C C . VAL A 1 218 ? -10.469 12.244 8.250 1.00 86.06 218 VAL A C 1
ATOM 1798 O O . VAL A 1 218 ? -9.924 11.574 9.127 1.00 86.06 218 VAL A O 1
ATOM 1801 N N . ILE A 1 219 ? -9.995 13.427 7.857 1.00 87.12 219 ILE A N 1
ATOM 1802 C CA . ILE A 1 219 ? -8.904 14.116 8.552 1.00 87.12 219 ILE A CA 1
ATOM 1803 C C . ILE A 1 219 ? -9.520 14.959 9.663 1.00 87.12 219 ILE A C 1
ATOM 1805 O O . ILE A 1 219 ? -10.249 15.909 9.391 1.00 87.12 219 ILE A O 1
ATOM 1809 N N . VAL A 1 220 ? -9.194 14.627 10.910 1.00 88.00 220 VAL A N 1
ATOM 1810 C CA . VAL A 1 220 ? -9.580 15.420 12.080 1.00 88.00 220 VAL A CA 1
ATOM 1811 C C . VAL A 1 220 ? -8.362 16.234 12.522 1.00 88.00 220 VAL A C 1
ATOM 1813 O O . VAL A 1 220 ? -7.430 15.656 13.089 1.00 88.00 220 VAL A O 1
ATOM 1816 N N . PRO A 1 221 ? -8.298 17.546 12.224 1.00 83.94 221 PRO A N 1
ATOM 1817 C CA . PRO A 1 221 ? -7.220 18.386 12.717 1.00 83.94 221 PRO A CA 1
ATOM 1818 C C . PRO A 1 221 ? -7.355 18.523 14.234 1.00 83.94 221 PRO A C 1
ATOM 1820 O O . PRO A 1 221 ? -8.416 18.870 14.747 1.00 83.94 221 PRO A O 1
ATOM 1823 N N . VAL A 1 222 ? -6.270 18.251 14.948 1.00 80.69 222 VAL A N 1
ATOM 1824 C CA . VAL A 1 222 ? -6.196 18.405 16.401 1.00 80.69 222 VAL A CA 1
ATOM 1825 C C . VAL A 1 222 ? -5.126 19.423 16.751 1.00 80.69 222 VAL A C 1
ATOM 1827 O O . VAL A 1 222 ? -4.189 19.640 15.976 1.00 80.69 222 VAL A O 1
ATOM 1830 N N . GLN A 1 223 ? -5.251 20.049 17.921 1.00 77.75 223 GLN A N 1
ATOM 1831 C CA . GLN A 1 223 ? -4.208 20.947 18.395 1.00 77.75 223 GLN A CA 1
ATOM 1832 C C . GLN A 1 223 ? -2.887 20.177 18.556 1.00 77.75 223 GLN A C 1
ATOM 1834 O O . GLN A 1 223 ? -2.892 19.020 18.980 1.00 77.75 223 GLN A O 1
ATOM 1839 N N . PRO A 1 224 ? -1.740 20.788 18.214 1.00 68.31 224 PRO A N 1
ATOM 1840 C CA . PRO A 1 224 ? -0.442 20.125 18.304 1.00 68.31 224 PRO A CA 1
ATOM 1841 C C . PRO A 1 224 ? 0.002 19.885 19.753 1.00 68.31 224 PRO A C 1
ATOM 1843 O O . PRO A 1 224 ? 0.908 19.090 19.987 1.00 68.31 224 PRO A O 1
ATOM 1846 N N . MET A 1 225 ? -0.610 20.577 20.716 1.00 75.75 225 MET A N 1
ATOM 1847 C CA . MET A 1 225 ? -0.240 20.528 22.122 1.00 75.75 225 MET A CA 1
ATOM 1848 C C . MET A 1 225 ? -1.496 20.444 22.982 1.00 75.75 225 MET A C 1
ATOM 1850 O O . MET A 1 225 ? -2.339 21.327 22.909 1.00 75.75 225 MET A O 1
ATOM 1854 N N . TRP A 1 226 ? -1.614 19.365 23.754 1.00 78.75 226 TRP A N 1
ATOM 1855 C CA . TRP A 1 226 ? -2.696 19.142 24.714 1.00 78.75 226 TRP A CA 1
ATOM 1856 C C . TRP A 1 226 ? -2.000 19.183 26.071 1.00 78.75 226 TRP A C 1
ATOM 1858 O O . TRP A 1 226 ? -1.268 18.257 26.427 1.00 78.75 226 TRP A O 1
ATOM 1868 N N . LYS A 1 227 ? -2.062 20.343 26.728 1.00 78.38 227 LYS A N 1
ATOM 1869 C CA . LYS A 1 227 ? -1.261 20.623 27.927 1.00 78.38 227 LYS A CA 1
ATOM 1870 C C . LYS A 1 227 ? -1.985 20.162 29.182 1.00 78.38 227 LYS A C 1
ATOM 1872 O O . LYS A 1 227 ? -1.335 19.674 30.105 1.00 78.38 227 LYS A O 1
ATOM 1877 N N . GLU A 1 228 ? -3.305 20.311 29.212 1.00 81.19 228 GLU A N 1
ATOM 1878 C CA . GLU A 1 228 ? -4.116 20.021 30.386 1.00 81.19 228 GLU A CA 1
ATOM 1879 C C . GLU A 1 228 ? -4.902 18.719 30.209 1.00 81.19 228 GLU A C 1
ATOM 1881 O O . GLU A 1 228 ? -5.266 18.315 29.105 1.00 81.19 228 GLU A O 1
ATOM 1886 N N . ARG A 1 229 ? -5.178 18.022 31.319 1.00 76.12 229 ARG A N 1
ATOM 1887 C CA . ARG A 1 229 ? -5.990 16.791 31.288 1.00 76.12 229 ARG A CA 1
ATOM 1888 C C . ARG A 1 229 ? -7.425 17.065 30.833 1.00 76.12 229 ARG A C 1
ATOM 1890 O O . ARG A 1 229 ? -8.039 16.213 30.204 1.00 76.12 229 ARG A O 1
ATOM 1897 N N . THR A 1 230 ? -7.935 18.251 31.116 1.00 79.81 230 THR A N 1
ATOM 1898 C CA . THR A 1 230 ? -9.255 18.733 30.701 1.00 79.81 230 THR A CA 1
ATOM 1899 C C . THR A 1 230 ? -9.385 18.869 29.180 1.00 79.81 230 THR A C 1
ATOM 1901 O O . THR A 1 230 ? -10.468 18.608 28.665 1.00 79.81 230 THR A O 1
ATOM 1904 N N . ASP A 1 231 ? -8.295 19.142 28.447 1.00 74.75 231 ASP A N 1
ATOM 1905 C CA . ASP A 1 231 ? -8.283 19.179 26.970 1.00 74.75 231 ASP A CA 1
ATOM 1906 C C . ASP A 1 231 ? -8.555 17.797 26.345 1.00 74.75 231 ASP A C 1
ATOM 1908 O O . ASP A 1 231 ? -9.084 17.687 25.241 1.00 74.75 231 ASP A O 1
ATOM 1912 N N . LEU A 1 232 ? -8.166 16.727 27.051 1.00 75.25 232 LEU A N 1
ATOM 1913 C CA . LEU A 1 232 ? -8.301 15.334 26.610 1.00 75.25 232 LEU A CA 1
ATOM 1914 C C . LEU A 1 232 ? -9.641 14.713 27.024 1.00 75.25 232 LEU A C 1
ATOM 1916 O O . LEU A 1 232 ? -10.238 13.963 26.255 1.00 75.25 232 LEU A O 1
ATOM 1920 N N . ILE A 1 233 ? -10.060 14.958 28.268 1.00 80.44 233 ILE A N 1
ATOM 1921 C CA . ILE A 1 233 ? -11.123 14.195 28.943 1.00 80.44 233 ILE A CA 1
ATOM 1922 C C . ILE A 1 233 ? -12.396 15.042 29.134 1.00 80.44 233 ILE A C 1
ATOM 1924 O O . ILE A 1 233 ? -13.445 14.513 29.495 1.00 80.44 233 ILE A O 1
ATOM 1928 N N . GLY A 1 234 ? -12.317 16.351 28.875 1.00 74.25 234 GLY A N 1
ATOM 1929 C CA . GLY A 1 234 ? -13.330 17.326 29.264 1.00 74.25 234 GLY A CA 1
ATOM 1930 C C . GLY A 1 234 ? -13.216 17.717 30.740 1.00 74.25 234 GLY A C 1
ATOM 1931 O O . GLY A 1 234 ? -12.419 17.161 31.499 1.00 74.25 234 GLY A O 1
ATOM 1932 N N . TYR A 1 235 ? -14.018 18.696 31.155 1.00 77.69 235 TYR A N 1
ATOM 1933 C CA . TYR A 1 235 ? -14.191 19.061 32.559 1.00 77.69 235 TYR A CA 1
ATOM 1934 C C . TYR A 1 235 ? -15.652 18.878 32.963 1.00 77.69 235 TYR A C 1
ATOM 1936 O O 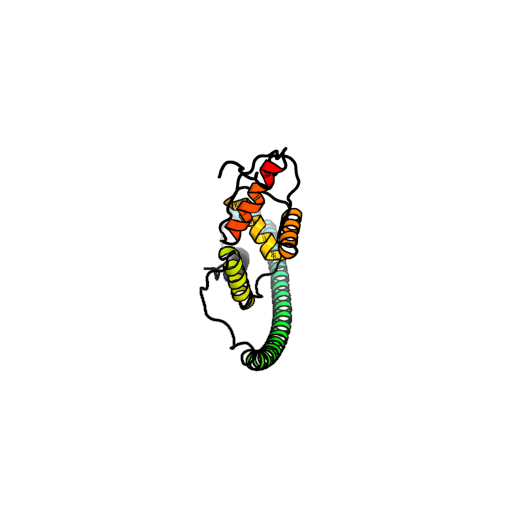. TYR A 1 235 ? -16.562 18.974 32.139 1.00 77.69 235 TYR A O 1
ATOM 1944 N N . TYR A 1 236 ? -15.867 18.589 34.242 1.00 73.38 236 TYR A N 1
ATOM 1945 C CA . TYR A 1 236 ? -17.204 18.543 34.812 1.00 73.38 236 TYR A CA 1
ATOM 1946 C C . TYR A 1 236 ? -17.702 19.974 35.028 1.00 73.38 236 TYR A C 1
ATOM 1948 O O . TYR A 1 236 ? -17.046 20.749 35.722 1.00 73.38 236 TYR A O 1
ATOM 1956 N N . ASN A 1 237 ? -18.834 20.333 34.419 1.00 77.12 237 ASN A N 1
ATOM 1957 C CA . ASN A 1 237 ? -19.452 21.636 34.636 1.00 77.12 237 ASN A CA 1
ATOM 1958 C C . ASN A 1 237 ? -20.320 21.587 35.899 1.00 77.12 237 ASN A C 1
ATOM 1960 O O . ASN A 1 237 ? -21.384 20.981 35.886 1.00 77.12 237 ASN A O 1
ATOM 1964 N N . GLU A 1 238 ? -19.873 22.235 36.972 1.00 77.56 238 GLU A N 1
ATOM 1965 C CA . GLU A 1 238 ? -20.587 22.281 38.257 1.00 77.56 238 GLU A CA 1
ATOM 1966 C C . GLU A 1 238 ? -21.798 23.235 38.278 1.00 77.56 238 GLU A C 1
ATOM 1968 O O . GLU A 1 238 ? -22.533 23.267 39.261 1.00 77.56 238 GLU A O 1
ATOM 1973 N N . PHE A 1 239 ? -22.044 23.979 37.192 1.00 64.56 239 PHE A N 1
ATOM 1974 C CA . PHE A 1 239 ? -23.153 24.936 37.073 1.00 64.56 239 PHE A CA 1
ATOM 1975 C C . PHE A 1 239 ? -24.360 24.420 36.260 1.00 64.56 239 PHE A C 1
ATOM 1977 O O . PHE A 1 239 ? -25.184 25.228 35.834 1.00 64.56 239 PHE A O 1
ATOM 1984 N N . THR A 1 240 ? -24.460 23.111 35.990 1.00 49.44 240 THR A N 1
ATOM 1985 C CA . THR A 1 240 ? -25.611 22.475 35.300 1.00 49.44 240 THR A CA 1
ATOM 1986 C C . THR A 1 240 ? -26.235 21.411 36.185 1.00 49.44 240 THR A C 1
ATOM 1988 O O . THR A 1 240 ? -27.482 21.328 36.201 1.00 49.44 240 THR A O 1
#

Radius of gyration: 34.79 Å; Cα contacts (8 Å, |Δi|>4): 57; chains: 1; bounding box: 73×55×110 Å

Solvent-accessible surface area (backbone atoms only — not comparable to full-atom values): 14940 Å² total; per-residue (Å²): 145,79,80,63,67,76,57,45,58,58,50,54,52,50,53,53,52,50,52,52,51,49,51,51,52,52,54,51,47,54,52,48,53,52,51,51,60,70,70,63,81,76,90,67,77,92,53,60,87,64,53,61,71,56,50,55,52,53,52,52,53,49,52,53,50,51,54,53,52,53,50,54,51,53,53,56,52,50,54,52,55,52,53,55,53,54,52,55,53,54,56,53,52,53,56,54,50,54,58,48,53,59,54,50,53,63,55,51,55,64,57,51,64,71,56,64,75,76,70,83,70,88,85,91,80,84,93,67,58,97,54,45,70,58,54,50,52,53,52,54,50,58,58,58,72,72,60,86,77,75,84,87,68,48,72,68,55,52,45,51,50,50,47,51,46,31,34,72,77,71,68,44,85,69,58,67,69,58,50,46,52,52,55,51,41,60,74,75,37,99,70,80,87,85,85,76,66,88,89,74,46,64,69,56,51,57,46,46,50,18,63,71,69,75,43,87,63,84,84,77,89,69,79,97,69,78,88,51,70,47,77,78,73,53,75,87,72,90,89,119

pLDDT: mean 75.96, std 15.61, range [37.34, 97.25]